Protein AF-A0A956WGH9-F1 (afdb_monomer)

Sequence (226 aa):
MAAYGDPFSFDQCIACSLAGQPRRCHAPTPLLVAMAEAQRDRKDAGVSATMILDCPRKIALQGQHDWYEHPASYWERFRGTLAHAMLEQYAPPSDAAIVEVRWRKTYTVDGVDIAITGKPDYIDTERGLLLDYKTTQNLGHAPVKHGKPKEMHEEQINIYADLCDGGARLDTGEIEAIQIKVERLRPLAEFYATSTLPPILVDDKGQRSWKCAHKWCALREVCDRA

Structure (mmCIF, N/CA/C/O backbone):
data_AF-A0A956WGH9-F1
#
_entry.id   AF-A0A956WGH9-F1
#
loop_
_atom_site.group_PDB
_atom_site.id
_atom_site.type_symbol
_atom_site.label_atom_id
_atom_site.label_alt_id
_atom_site.label_comp_id
_atom_site.label_asym_id
_atom_site.label_entity_id
_atom_site.label_seq_id
_atom_site.pdbx_PDB_ins_code
_atom_site.Cartn_x
_atom_site.Cartn_y
_atom_site.Cartn_z
_atom_site.occupancy
_atom_site.B_iso_or_equiv
_atom_site.auth_seq_id
_atom_site.auth_comp_id
_atom_site.auth_asym_id
_atom_site.auth_atom_id
_atom_site.pdbx_PDB_model_num
ATOM 1 N N . MET A 1 1 ? 10.596 13.433 -29.239 1.00 40.34 1 MET A N 1
ATOM 2 C CA . MET A 1 1 ? 11.266 12.456 -28.353 1.00 40.34 1 MET A CA 1
ATOM 3 C C . MET A 1 1 ? 10.533 12.483 -27.027 1.00 40.34 1 MET A C 1
ATOM 5 O O . MET A 1 1 ? 10.284 13.580 -26.553 1.00 40.34 1 MET A O 1
ATOM 9 N N . ALA A 1 2 ? 10.132 11.327 -26.497 1.00 40.03 2 ALA A N 1
ATOM 10 C CA . ALA A 1 2 ? 9.487 11.256 -25.188 1.00 40.03 2 ALA A CA 1
ATOM 11 C C . ALA A 1 2 ? 10.539 11.478 -24.091 1.00 40.03 2 ALA A C 1
ATOM 13 O O . ALA A 1 2 ? 11.608 10.866 -24.157 1.00 40.03 2 ALA A O 1
ATOM 14 N N . ALA A 1 3 ? 10.270 12.380 -23.155 1.00 43.75 3 ALA A N 1
ATOM 15 C CA . ALA A 1 3 ? 11.195 12.765 -22.097 1.00 43.75 3 ALA A CA 1
ATOM 16 C C . ALA A 1 3 ? 10.939 11.955 -20.816 1.00 43.75 3 ALA A C 1
ATOM 18 O O . ALA A 1 3 ? 9.866 11.384 -20.614 1.00 43.75 3 ALA A O 1
ATOM 19 N N . TYR A 1 4 ? 11.931 11.920 -19.925 1.00 45.44 4 TYR A N 1
ATOM 20 C CA . TYR A 1 4 ? 11.743 11.436 -18.558 1.00 45.44 4 TYR A CA 1
ATOM 21 C C . TYR A 1 4 ? 10.597 12.222 -17.895 1.00 45.44 4 TYR A C 1
ATOM 23 O O . TYR A 1 4 ? 10.700 13.440 -17.740 1.00 45.44 4 TYR A O 1
ATOM 31 N N . GLY A 1 5 ? 9.509 11.535 -17.527 1.00 52.12 5 GLY A N 1
ATOM 32 C CA . GLY A 1 5 ? 8.312 12.145 -16.933 1.00 52.12 5 GLY A CA 1
ATOM 33 C C . GLY A 1 5 ? 7.058 12.153 -17.814 1.00 52.12 5 GLY A C 1
ATOM 34 O O . GLY A 1 5 ? 6.019 12.617 -17.344 1.00 52.12 5 GLY A O 1
ATOM 35 N N . ASP A 1 6 ? 7.122 11.634 -19.044 1.00 63.41 6 ASP A N 1
ATOM 36 C CA . ASP A 1 6 ? 5.920 11.399 -19.854 1.00 63.41 6 ASP A CA 1
ATOM 37 C C . ASP A 1 6 ? 5.050 10.276 -19.248 1.00 63.41 6 ASP A C 1
ATOM 39 O O . ASP A 1 6 ? 5.587 9.299 -18.720 1.00 63.41 6 ASP A O 1
ATOM 43 N N . PRO A 1 7 ? 3.708 10.365 -19.317 1.00 68.19 7 PRO A N 1
ATOM 44 C CA . PRO A 1 7 ? 2.830 9.356 -18.736 1.00 68.19 7 PRO A CA 1
ATOM 45 C C . PRO A 1 7 ? 2.842 8.084 -19.594 1.00 68.19 7 PRO A C 1
ATOM 47 O O . PRO A 1 7 ? 2.210 8.024 -20.648 1.00 68.19 7 PRO A O 1
ATOM 50 N N . PHE A 1 8 ? 3.558 7.056 -19.141 1.00 74.62 8 PHE A N 1
ATOM 51 C CA . PHE A 1 8 ? 3.535 5.726 -19.745 1.00 74.62 8 PHE A CA 1
ATOM 52 C C . PHE A 1 8 ? 3.370 4.609 -18.703 1.00 74.62 8 PHE A C 1
ATOM 54 O O . PHE A 1 8 ? 3.821 4.733 -17.563 1.00 74.62 8 PHE A O 1
ATOM 61 N N . SER A 1 9 ? 2.722 3.511 -19.100 1.00 80.31 9 SER A N 1
ATOM 62 C CA . SER A 1 9 ? 2.536 2.313 -18.272 1.00 80.31 9 SER A CA 1
ATOM 63 C C . SER A 1 9 ? 3.751 1.379 -18.315 1.00 80.31 9 SER A C 1
ATOM 65 O O . SER A 1 9 ? 4.602 1.473 -19.206 1.00 80.31 9 SER A O 1
ATOM 67 N N . PHE A 1 10 ? 3.812 0.423 -17.379 1.00 84.88 10 PHE A N 1
ATOM 68 C CA . PHE A 1 10 ? 4.805 -0.656 -17.410 1.00 84.88 10 PHE A CA 1
ATOM 69 C C . PHE A 1 10 ? 4.797 -1.422 -18.739 1.00 84.88 10 PHE A C 1
ATOM 71 O O . PHE A 1 10 ? 5.863 -1.636 -19.314 1.00 84.88 10 PHE A O 1
ATOM 78 N N . ASP A 1 11 ? 3.619 -1.750 -19.275 1.00 86.44 11 ASP A N 1
ATOM 79 C CA . ASP A 1 11 ? 3.482 -2.473 -20.546 1.00 86.44 11 ASP A CA 1
ATOM 80 C C . ASP A 1 11 ? 4.081 -1.693 -21.720 1.00 86.44 11 ASP A C 1
ATOM 82 O O . ASP A 1 11 ? 4.824 -2.246 -22.534 1.00 86.44 11 ASP A O 1
ATOM 86 N N . GLN A 1 12 ? 3.835 -0.380 -21.775 1.00 86.00 12 GLN A N 1
ATOM 87 C CA . GLN A 1 12 ? 4.424 0.493 -22.791 1.00 86.00 12 GLN A CA 1
ATOM 88 C C . GLN A 1 12 ? 5.954 0.538 -22.677 1.00 86.00 12 GLN A C 1
ATOM 90 O O . GLN A 1 12 ? 6.651 0.531 -23.696 1.00 86.00 12 GLN A O 1
ATOM 95 N N . CYS A 1 13 ? 6.501 0.549 -21.457 1.00 86.88 13 CYS A N 1
ATOM 96 C CA . CYS A 1 13 ? 7.946 0.483 -21.237 1.00 86.88 13 CYS A CA 1
ATOM 97 C C . CYS A 1 13 ? 8.553 -0.846 -21.661 1.00 86.88 13 CYS A C 1
ATOM 99 O O . CYS A 1 13 ? 9.593 -0.851 -22.319 1.00 86.88 13 CYS A O 1
ATOM 101 N N . ILE A 1 14 ? 7.926 -1.956 -21.277 1.00 89.44 14 ILE A N 1
ATOM 102 C CA . ILE A 1 14 ? 8.397 -3.304 -21.595 1.00 89.44 14 ILE A CA 1
ATOM 103 C C . ILE A 1 14 ? 8.388 -3.494 -23.113 1.00 89.44 14 ILE A C 1
ATOM 105 O O . ILE A 1 14 ? 9.416 -3.868 -23.677 1.00 89.44 14 ILE A O 1
ATOM 109 N N . ALA A 1 15 ? 7.290 -3.135 -23.787 1.00 89.69 15 ALA A N 1
ATOM 110 C CA . ALA A 1 15 ? 7.178 -3.202 -25.243 1.00 89.69 15 ALA A CA 1
ATOM 111 C C . ALA A 1 15 ? 8.244 -2.346 -25.947 1.00 89.69 15 ALA A C 1
ATOM 113 O O . ALA A 1 15 ? 8.921 -2.818 -26.859 1.00 89.69 15 ALA A O 1
ATOM 114 N N . CYS A 1 16 ? 8.452 -1.107 -25.488 1.00 88.31 16 CYS A N 1
ATOM 115 C CA . CYS A 1 16 ? 9.488 -0.214 -26.014 1.00 88.31 16 CYS A CA 1
ATOM 116 C C . CYS A 1 16 ? 10.903 -0.795 -25.834 1.00 88.31 16 CYS A C 1
ATOM 118 O O . CYS A 1 16 ? 11.711 -0.761 -26.762 1.00 88.31 16 CYS A O 1
ATOM 120 N N . SER A 1 17 ? 11.186 -1.366 -24.657 1.00 88.50 17 SER A N 1
ATOM 121 C CA . SER A 1 17 ? 12.485 -1.959 -24.323 1.00 88.50 17 SER A CA 1
ATOM 122 C C . SER A 1 17 ? 12.773 -3.224 -25.141 1.00 88.50 17 SER A C 1
ATOM 124 O O . SER A 1 17 ? 13.895 -3.408 -25.609 1.00 88.50 17 SER A O 1
ATOM 126 N N . LEU A 1 18 ? 11.765 -4.074 -25.367 1.00 89.56 18 LEU A N 1
ATOM 127 C CA . LEU A 1 18 ? 11.876 -5.275 -26.206 1.00 89.56 18 LEU A CA 1
ATOM 128 C C . LEU A 1 18 ? 12.032 -4.946 -27.697 1.00 89.56 18 LEU A C 1
ATOM 130 O O . LEU A 1 18 ? 12.732 -5.658 -28.408 1.00 89.56 18 LEU A O 1
ATOM 134 N N . ALA A 1 19 ? 11.435 -3.847 -28.165 1.00 89.00 19 ALA A N 1
ATOM 135 C CA . ALA A 1 19 ?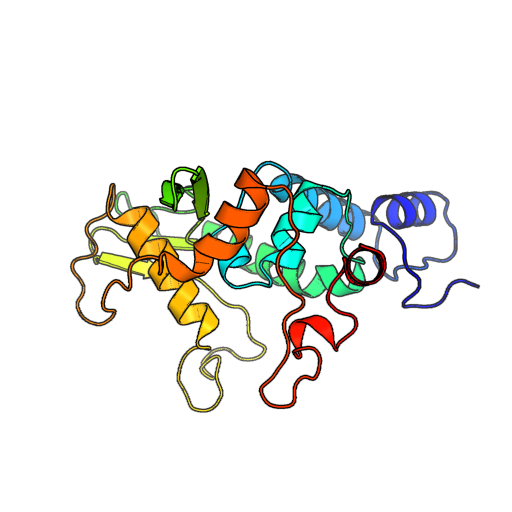 11.528 -3.398 -29.554 1.00 89.00 19 ALA A CA 1
ATOM 136 C C . ALA A 1 19 ? 12.895 -2.786 -29.933 1.00 89.00 19 ALA A C 1
ATOM 138 O O . ALA A 1 19 ? 13.060 -2.319 -31.060 1.00 89.00 19 ALA A O 1
ATOM 139 N N . GLY A 1 20 ? 13.861 -2.728 -29.005 1.00 81.12 20 GLY A N 1
ATOM 140 C CA . GLY A 1 20 ? 15.197 -2.169 -29.254 1.00 81.12 20 GLY A CA 1
ATOM 141 C C . GLY A 1 20 ? 15.217 -0.650 -29.470 1.00 81.12 20 GLY A C 1
ATOM 142 O O . GLY A 1 20 ? 16.208 -0.106 -29.954 1.00 81.12 20 GLY A O 1
ATOM 143 N N . GLN A 1 21 ? 14.131 0.045 -29.126 1.00 76.06 21 GLN A N 1
ATOM 144 C CA . GLN A 1 21 ? 14.030 1.499 -29.243 1.00 76.06 21 GLN A CA 1
ATOM 145 C C . GLN A 1 21 ? 14.846 2.195 -28.136 1.00 76.06 21 GLN A C 1
ATOM 147 O O . GLN A 1 21 ? 15.091 1.603 -27.078 1.00 76.06 21 GLN A O 1
ATOM 152 N N . PRO A 1 22 ? 15.241 3.472 -28.313 1.00 72.12 22 PRO A N 1
ATOM 153 C CA . PRO A 1 22 ? 15.809 4.266 -27.228 1.00 72.12 22 PRO A CA 1
ATOM 154 C C . PRO A 1 22 ? 14.901 4.226 -25.987 1.00 72.12 22 PRO A C 1
ATOM 156 O O . PRO A 1 22 ? 13.728 4.609 -26.039 1.00 72.12 22 PRO A O 1
ATOM 159 N N . ARG A 1 23 ? 15.440 3.721 -24.870 1.00 68.25 23 ARG A N 1
ATOM 160 C CA . ARG A 1 23 ? 14.677 3.444 -23.644 1.00 68.25 23 ARG A CA 1
ATOM 161 C C . ARG A 1 23 ? 14.152 4.737 -23.017 1.00 68.25 23 ARG A C 1
ATOM 163 O O . ARG A 1 23 ? 14.921 5.498 -22.443 1.00 68.25 23 ARG A O 1
ATOM 170 N N . ARG A 1 24 ? 12.831 4.932 -23.061 1.00 74.31 24 ARG A N 1
ATOM 171 C CA . ARG A 1 24 ? 12.127 6.092 -22.467 1.00 74.31 24 ARG A CA 1
ATOM 172 C C . ARG A 1 24 ? 12.091 6.070 -20.934 1.00 74.31 24 ARG A C 1
ATOM 174 O O . ARG A 1 24 ? 12.039 7.106 -20.290 1.00 74.31 24 ARG A O 1
ATOM 181 N N . CYS A 1 25 ? 12.117 4.877 -20.352 1.00 74.31 25 CYS A N 1
ATOM 182 C CA . CYS A 1 25 ? 11.939 4.638 -18.919 1.00 74.31 25 CYS A CA 1
ATOM 183 C C . CYS A 1 25 ? 13.245 4.446 -18.139 1.00 74.31 25 CYS A C 1
ATOM 185 O O . CYS A 1 25 ? 13.194 4.223 -16.935 1.00 74.31 25 CYS A O 1
ATOM 187 N N . HIS A 1 26 ? 14.400 4.493 -18.815 1.00 78.38 26 HIS A N 1
ATOM 188 C CA . HIS A 1 26 ? 15.741 4.386 -18.218 1.00 78.38 26 HIS A CA 1
ATOM 189 C C . HIS A 1 26 ? 15.986 3.173 -17.291 1.00 78.38 26 HIS A C 1
ATOM 191 O O . HIS A 1 26 ? 16.944 3.168 -16.523 1.00 78.38 26 HIS A O 1
ATOM 197 N N . ALA A 1 27 ? 15.182 2.112 -17.400 1.00 83.19 27 ALA A N 1
ATOM 198 C CA . ALA A 1 27 ? 15.348 0.858 -16.665 1.00 83.19 27 ALA A CA 1
ATOM 199 C C . ALA A 1 27 ? 15.620 -0.316 -17.629 1.00 83.19 27 ALA A C 1
ATOM 201 O O . ALA A 1 27 ? 15.150 -0.300 -18.772 1.00 83.19 27 ALA A O 1
ATOM 202 N N . PRO A 1 28 ? 16.398 -1.336 -17.223 1.00 87.19 28 PRO A N 1
ATOM 203 C CA . PRO A 1 28 ? 16.557 -2.561 -18.005 1.00 87.19 28 PRO A CA 1
ATOM 204 C C . PRO A 1 28 ? 15.265 -3.398 -18.018 1.00 87.19 28 PRO A C 1
ATOM 206 O O . PRO A 1 28 ? 14.513 -3.391 -17.045 1.00 87.19 28 PRO A O 1
ATOM 209 N N . THR A 1 29 ? 15.019 -4.146 -19.104 1.00 90.06 29 THR A N 1
ATOM 210 C CA . THR A 1 29 ? 13.791 -4.950 -19.285 1.00 90.06 29 THR A CA 1
ATOM 211 C C . THR A 1 29 ? 13.473 -5.866 -18.098 1.00 90.06 29 THR A C 1
ATOM 213 O O . THR A 1 29 ? 12.334 -5.817 -17.641 1.00 90.06 29 THR A O 1
ATOM 216 N N . PRO A 1 30 ? 14.426 -6.640 -17.533 1.00 90.56 30 PRO A N 1
ATOM 217 C CA . PRO A 1 30 ? 14.121 -7.515 -16.399 1.00 90.56 30 PRO A CA 1
ATOM 218 C C . PRO A 1 30 ? 13.598 -6.753 -15.178 1.00 90.56 30 PRO A C 1
ATOM 220 O O . PRO A 1 30 ? 12.700 -7.227 -14.492 1.00 90.56 30 PRO A O 1
ATOM 223 N N . LEU A 1 31 ? 14.108 -5.539 -14.943 1.00 88.25 31 LEU A N 1
ATOM 224 C CA . LEU A 1 31 ? 13.649 -4.696 -13.843 1.00 88.25 31 LEU A CA 1
ATOM 225 C C . LEU A 1 31 ? 12.224 -4.178 -14.084 1.00 88.25 31 LEU A C 1
ATOM 227 O O . LEU A 1 31 ? 11.420 -4.149 -13.159 1.00 88.25 31 LEU A O 1
ATOM 231 N N . LEU A 1 32 ? 11.894 -3.793 -15.321 1.00 88.44 32 LEU A N 1
ATOM 232 C CA . LEU A 1 32 ? 10.535 -3.375 -15.685 1.00 88.44 32 LEU A CA 1
ATOM 233 C C . LEU A 1 32 ? 9.522 -4.503 -15.491 1.00 88.44 32 LEU A C 1
ATOM 235 O O . LEU A 1 32 ? 8.455 -4.261 -14.937 1.00 88.44 32 LEU A O 1
ATOM 239 N N . VAL A 1 33 ? 9.876 -5.720 -15.910 1.00 90.06 33 VAL A N 1
ATOM 240 C CA . VAL A 1 33 ? 9.035 -6.909 -15.724 1.00 90.06 33 VAL A CA 1
ATOM 241 C C . VAL A 1 33 ? 8.840 -7.192 -14.235 1.00 90.06 33 VAL A C 1
ATOM 243 O O . VAL A 1 33 ? 7.703 -7.292 -13.791 1.00 90.06 33 VAL A O 1
ATOM 246 N N . ALA A 1 34 ? 9.916 -7.222 -13.442 1.00 89.44 34 ALA A N 1
ATOM 247 C CA . ALA A 1 34 ? 9.824 -7.471 -12.001 1.00 89.44 34 ALA A CA 1
ATOM 248 C C . ALA A 1 34 ? 8.945 -6.437 -11.273 1.00 89.44 34 ALA A C 1
ATOM 250 O O . ALA A 1 34 ? 8.138 -6.794 -10.417 1.00 89.44 34 ALA A O 1
ATOM 251 N N . MET A 1 35 ? 9.063 -5.156 -11.634 1.00 88.75 35 MET A N 1
ATOM 252 C CA . MET A 1 35 ? 8.208 -4.106 -11.080 1.00 88.75 35 MET A CA 1
ATOM 253 C C . MET A 1 35 ? 6.735 -4.272 -11.485 1.00 88.75 35 MET A C 1
ATOM 255 O O . MET A 1 35 ? 5.856 -4.080 -10.646 1.00 88.75 35 MET A O 1
ATOM 259 N N . ALA A 1 36 ? 6.468 -4.646 -12.741 1.00 86.69 36 ALA A N 1
ATOM 260 C CA . ALA A 1 36 ? 5.115 -4.858 -13.250 1.00 86.69 36 ALA A CA 1
ATOM 261 C C . ALA A 1 36 ? 4.411 -6.040 -12.565 1.00 86.69 36 ALA A C 1
ATOM 263 O O . ALA A 1 36 ? 3.245 -5.917 -12.192 1.00 86.69 36 ALA A O 1
ATOM 264 N N . GLU A 1 37 ? 5.112 -7.160 -12.361 1.00 85.88 37 GLU A N 1
ATOM 265 C CA . GLU A 1 37 ? 4.584 -8.307 -11.605 1.00 85.88 37 GLU A CA 1
ATOM 266 C C . GLU A 1 37 ? 4.290 -7.919 -10.150 1.00 85.88 37 GLU A C 1
ATOM 268 O O . GLU A 1 37 ? 3.165 -8.079 -9.682 1.00 85.88 37 GLU A O 1
ATOM 273 N N . ALA A 1 38 ? 5.242 -7.267 -9.469 1.00 82.44 38 ALA A N 1
ATOM 274 C CA . ALA A 1 38 ? 5.061 -6.829 -8.083 1.00 82.44 38 ALA A CA 1
ATOM 275 C C . ALA A 1 38 ? 3.876 -5.859 -7.894 1.00 82.44 38 ALA A C 1
ATOM 277 O O . ALA A 1 38 ? 3.301 -5.780 -6.805 1.00 82.44 38 ALA A O 1
ATOM 278 N N . GLN A 1 39 ? 3.522 -5.076 -8.922 1.00 79.44 39 GLN A N 1
ATOM 279 C CA . GLN A 1 39 ? 2.345 -4.209 -8.877 1.00 79.44 39 GLN A CA 1
ATOM 280 C C . GLN A 1 39 ? 1.044 -5.003 -9.086 1.00 79.44 39 GLN A C 1
ATOM 282 O O . GLN A 1 39 ? 0.046 -4.700 -8.427 1.00 79.44 39 GLN A O 1
ATOM 287 N N . ARG A 1 40 ? 1.039 -6.005 -9.978 1.00 76.06 40 ARG A N 1
ATOM 288 C CA . ARG A 1 40 ? -0.147 -6.822 -10.292 1.00 76.06 40 ARG A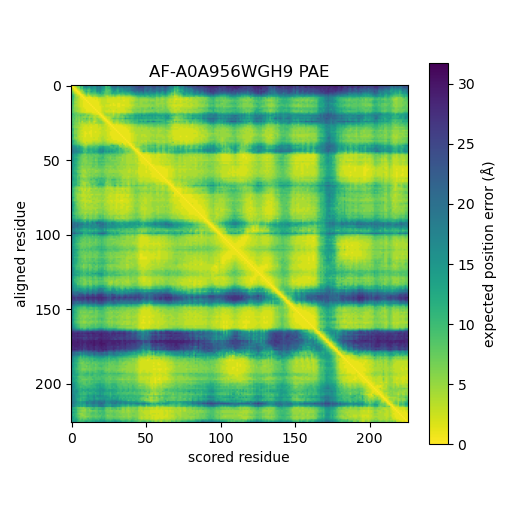 CA 1
ATOM 289 C C . ARG A 1 40 ? -0.655 -7.611 -9.092 1.00 76.06 40 ARG A C 1
ATOM 291 O O . ARG A 1 40 ? -1.863 -7.602 -8.862 1.00 76.06 40 ARG A O 1
ATOM 298 N N . ASP A 1 41 ? 0.242 -8.144 -8.266 1.00 67.81 41 ASP A N 1
ATOM 299 C CA . ASP A 1 41 ? -0.100 -8.869 -7.029 1.00 67.81 41 ASP A CA 1
ATOM 300 C C . ASP A 1 41 ? -0.952 -8.050 -6.037 1.00 67.81 41 ASP A C 1
ATOM 302 O O . ASP A 1 41 ? -1.537 -8.589 -5.097 1.00 67.81 41 ASP A O 1
ATOM 306 N N . ARG A 1 42 ? -1.047 -6.727 -6.223 1.00 65.38 42 ARG A N 1
ATOM 307 C CA . ARG A 1 42 ? -1.830 -5.832 -5.361 1.00 65.38 42 ARG A CA 1
ATOM 308 C C . ARG A 1 42 ? -3.261 -5.591 -5.841 1.00 65.38 42 ARG A C 1
ATOM 310 O O . ARG A 1 42 ? -4.043 -5.063 -5.053 1.00 65.38 42 ARG A O 1
ATOM 317 N N . LYS A 1 43 ? -3.618 -5.938 -7.086 1.00 60.12 43 LYS A N 1
ATOM 318 C CA . LYS A 1 43 ? -4.918 -5.574 -7.688 1.00 60.12 43 LYS A CA 1
ATOM 319 C C . LYS A 1 43 ? -6.109 -6.256 -6.995 1.00 60.12 43 LYS A C 1
ATOM 321 O O . LYS A 1 43 ? -7.144 -5.619 -6.831 1.00 60.12 43 LYS A O 1
ATOM 326 N N . ASP A 1 44 ? -5.922 -7.471 -6.481 1.00 60.88 44 ASP A N 1
ATOM 327 C CA . ASP A 1 44 ? -6.999 -8.272 -5.872 1.00 60.88 44 ASP A CA 1
ATOM 328 C C . ASP A 1 44 ? -6.957 -8.306 -4.331 1.00 60.88 44 ASP A C 1
ATOM 330 O O . ASP A 1 44 ? -7.746 -8.990 -3.679 1.00 60.88 44 ASP A O 1
ATOM 334 N N . ALA A 1 45 ? -6.046 -7.551 -3.713 1.00 62.22 45 ALA A N 1
ATOM 335 C CA . ALA A 1 45 ? -5.803 -7.601 -2.270 1.00 62.22 45 ALA A CA 1
ATOM 336 C C . ALA A 1 45 ? -6.852 -6.854 -1.413 1.00 62.22 45 ALA A C 1
ATOM 338 O O . ALA A 1 45 ? -6.775 -6.895 -0.180 1.00 62.22 45 ALA A O 1
ATOM 339 N N . GLY A 1 46 ? -7.821 -6.176 -2.035 1.00 74.12 46 GLY A N 1
ATOM 340 C CA . GLY A 1 46 ? -8.791 -5.315 -1.351 1.00 74.12 46 GLY A CA 1
ATOM 341 C C . GLY A 1 46 ? -8.160 -4.042 -0.773 1.00 74.12 46 GLY A C 1
ATOM 342 O O . GLY A 1 46 ? -7.084 -3.617 -1.193 1.00 74.12 46 GLY A O 1
ATOM 343 N N . VAL A 1 47 ? -8.832 -3.413 0.197 1.00 87.12 47 VAL A N 1
ATOM 344 C CA . VAL A 1 47 ? -8.311 -2.217 0.876 1.00 87.12 47 VAL A CA 1
ATOM 345 C C . VAL A 1 47 ? -7.241 -2.650 1.880 1.00 87.12 47 VAL A C 1
ATOM 347 O O . VAL A 1 47 ? -7.548 -3.269 2.896 1.00 87.12 47 VAL A O 1
ATOM 350 N N . SER A 1 48 ? -5.969 -2.353 1.611 1.00 89.19 48 SER A N 1
ATOM 351 C CA . SER A 1 48 ? -4.891 -2.698 2.544 1.00 89.19 48 SER A CA 1
ATOM 352 C C . SER A 1 48 ? -4.805 -1.727 3.731 1.00 89.19 48 SER A C 1
ATOM 354 O O . SER A 1 48 ? -5.206 -0.567 3.635 1.00 89.19 48 SER A O 1
ATOM 356 N N . ALA A 1 49 ? -4.172 -2.156 4.824 1.00 87.62 49 ALA A N 1
ATOM 357 C CA . ALA A 1 49 ? -3.841 -1.319 5.979 1.00 87.62 49 ALA A CA 1
ATOM 358 C C . ALA A 1 49 ? -3.123 -0.023 5.569 1.00 87.62 49 ALA A C 1
ATOM 360 O O . ALA A 1 49 ? -3.439 1.062 6.046 1.00 87.62 49 ALA A O 1
ATOM 361 N N . THR A 1 50 ? -2.198 -0.118 4.611 1.00 86.31 50 THR A N 1
ATOM 362 C CA . THR A 1 50 ? -1.477 1.036 4.061 1.00 86.31 50 THR A CA 1
ATOM 363 C C . THR A 1 50 ? -2.348 1.930 3.180 1.00 86.31 50 THR A C 1
ATOM 365 O O . THR A 1 50 ? -2.110 3.136 3.132 1.00 86.31 50 THR A O 1
ATOM 368 N N . MET A 1 51 ? -3.359 1.379 2.500 1.00 88.19 51 MET A N 1
ATOM 369 C CA . MET A 1 51 ? -4.294 2.157 1.686 1.00 88.19 51 MET A CA 1
ATOM 370 C C . MET A 1 51 ? -5.194 3.034 2.550 1.00 88.19 51 MET A C 1
ATOM 372 O O . MET A 1 51 ? -5.372 4.192 2.199 1.00 88.19 51 MET A O 1
ATOM 376 N N . ILE A 1 52 ? -5.687 2.548 3.697 1.00 87.38 52 ILE A N 1
ATOM 377 C CA . ILE A 1 52 ? -6.543 3.331 4.621 1.00 87.38 52 ILE A CA 1
ATOM 378 C C . ILE A 1 52 ? -5.857 4.624 5.094 1.00 87.38 52 ILE A C 1
ATOM 380 O O . ILE A 1 52 ? -6.512 5.616 5.412 1.00 87.38 52 ILE A O 1
ATOM 384 N N . LEU A 1 53 ? -4.525 4.629 5.139 1.00 86.56 53 LEU A N 1
ATOM 385 C CA . LEU A 1 53 ? -3.724 5.789 5.532 1.00 86.56 53 LEU A CA 1
ATOM 386 C C . LEU A 1 53 ? -3.526 6.801 4.389 1.00 86.56 53 LEU A C 1
ATOM 388 O O . LEU A 1 53 ? -2.947 7.875 4.587 1.00 86.56 53 LEU A O 1
ATOM 392 N N . ASP A 1 54 ? -3.978 6.475 3.180 1.00 86.81 54 ASP A N 1
ATOM 393 C CA . ASP A 1 54 ? -3.943 7.332 1.999 1.00 86.81 54 ASP A CA 1
ATOM 394 C C . ASP A 1 54 ? -5.266 8.109 1.824 1.00 86.81 54 ASP A C 1
ATOM 396 O O . ASP A 1 54 ? -6.123 8.151 2.701 1.00 86.81 54 ASP A O 1
ATOM 400 N N . CYS A 1 55 ? -5.416 8.812 0.704 1.00 88.56 55 CYS A N 1
ATOM 401 C CA . CYS A 1 55 ? -6.631 9.537 0.359 1.00 88.56 55 CYS A CA 1
ATOM 402 C C . CYS A 1 55 ? -7.800 8.570 0.064 1.00 88.56 55 CYS A C 1
ATOM 404 O O . CYS A 1 55 ? -7.700 7.801 -0.894 1.00 88.56 55 CYS A O 1
ATOM 406 N N . PRO A 1 56 ? -8.948 8.659 0.768 1.00 90.75 56 PRO A N 1
ATOM 407 C CA . PRO A 1 56 ? -10.104 7.797 0.498 1.00 90.75 56 PRO A CA 1
ATOM 408 C C . PRO A 1 56 ? -10.622 7.912 -0.940 1.00 90.75 56 PRO A C 1
ATOM 410 O O . PRO A 1 56 ? -10.961 6.912 -1.564 1.00 90.75 56 PRO A O 1
ATOM 413 N N . ARG A 1 57 ? -10.595 9.124 -1.517 1.00 92.00 57 ARG A N 1
ATOM 414 C CA . ARG A 1 57 ? -10.965 9.349 -2.923 1.00 92.00 57 ARG A CA 1
ATOM 415 C C . ARG A 1 57 ? -10.050 8.593 -3.884 1.00 92.00 57 ARG A C 1
ATOM 417 O O . ARG A 1 57 ? -10.517 8.055 -4.880 1.00 92.00 57 ARG A O 1
ATOM 424 N N . LYS A 1 58 ? -8.748 8.529 -3.585 1.00 89.25 58 LYS A N 1
ATOM 425 C CA . LYS A 1 58 ? -7.791 7.749 -4.377 1.00 89.25 58 LYS A CA 1
ATOM 426 C C . LYS A 1 58 ? -8.144 6.265 -4.322 1.00 89.25 58 LYS A C 1
ATOM 428 O O . LYS A 1 58 ? -8.203 5.648 -5.373 1.00 89.25 58 LYS A O 1
ATOM 433 N N . ILE A 1 59 ? -8.408 5.719 -3.137 1.00 89.56 59 ILE A N 1
ATOM 434 C CA . ILE A 1 59 ? -8.780 4.306 -2.954 1.00 89.56 59 ILE A CA 1
ATOM 435 C C . ILE A 1 59 ? -10.043 3.966 -3.757 1.00 89.56 59 ILE A C 1
ATOM 437 O O . ILE A 1 59 ? -10.046 2.993 -4.506 1.00 89.56 59 ILE A O 1
ATOM 441 N N . ALA A 1 60 ? -11.081 4.802 -3.655 1.00 90.81 60 ALA A N 1
ATOM 442 C CA . ALA A 1 60 ? -12.320 4.655 -4.417 1.00 90.81 60 ALA A CA 1
ATOM 443 C C . ALA A 1 60 ? -12.057 4.606 -5.934 1.00 90.81 60 ALA A C 1
ATOM 445 O O . ALA A 1 60 ? -12.484 3.678 -6.618 1.00 90.81 60 ALA A O 1
ATOM 446 N N . LEU A 1 61 ? -11.265 5.554 -6.445 1.00 89.50 61 LEU A N 1
ATOM 447 C CA . LEU A 1 61 ? -10.898 5.622 -7.860 1.00 89.50 61 LEU A CA 1
ATOM 448 C C . LEU A 1 61 ? -10.002 4.454 -8.310 1.00 89.50 61 LEU A C 1
ATOM 450 O O . LEU A 1 61 ? -10.141 4.001 -9.441 1.00 89.50 61 LEU A O 1
ATOM 454 N N . GLN A 1 62 ? -9.120 3.928 -7.448 1.00 86.75 62 GLN A N 1
ATOM 455 C CA . GLN A 1 62 ? -8.312 2.734 -7.752 1.00 86.75 62 GLN A CA 1
ATOM 456 C C . GLN A 1 62 ? -9.178 1.486 -7.954 1.00 86.75 62 GLN A C 1
ATOM 458 O O . GLN A 1 62 ? -8.780 0.601 -8.704 1.00 86.75 62 GLN A O 1
ATOM 463 N N . GLY A 1 63 ? -10.340 1.415 -7.296 1.00 82.75 63 GLY A N 1
ATOM 464 C CA . GLY A 1 63 ? -11.308 0.335 -7.491 1.00 82.75 63 GLY A CA 1
ATOM 465 C C . GLY A 1 63 ? -12.157 0.480 -8.759 1.00 82.75 63 GLY A C 1
ATOM 466 O O . GLY A 1 63 ? -12.710 -0.508 -9.229 1.00 82.75 63 GLY A O 1
ATOM 467 N N . GLN A 1 64 ? -12.264 1.690 -9.317 1.00 84.25 64 GLN A N 1
ATOM 468 C CA . GLN A 1 64 ? -13.099 1.983 -10.491 1.00 84.25 64 GLN A CA 1
ATOM 469 C C . GLN A 1 64 ? -12.314 2.080 -11.801 1.00 84.25 64 GLN A C 1
ATOM 471 O O . GLN A 1 64 ? -12.887 1.914 -12.877 1.00 84.25 64 GLN A O 1
ATOM 476 N N . HIS A 1 65 ? -11.018 2.379 -11.727 1.00 81.50 65 HIS A N 1
ATOM 477 C CA . HIS A 1 65 ? -10.198 2.665 -12.894 1.00 81.50 65 HIS A CA 1
ATOM 478 C C . HIS A 1 65 ? -8.903 1.868 -12.864 1.00 81.50 65 HIS A C 1
ATOM 480 O O . HIS A 1 65 ? -8.210 1.818 -11.845 1.00 81.50 65 HIS A O 1
ATOM 486 N N . ASP A 1 66 ? -8.527 1.326 -14.022 1.00 73.31 66 ASP A N 1
ATOM 487 C CA . ASP A 1 66 ? -7.162 0.867 -14.218 1.00 73.31 66 ASP A CA 1
ATOM 488 C C . ASP A 1 66 ? -6.211 2.052 -14.053 1.00 73.31 66 ASP A C 1
ATOM 490 O O . ASP A 1 66 ? -6.379 3.125 -14.640 1.00 73.31 66 ASP A O 1
ATOM 494 N N . TRP A 1 67 ? -5.204 1.851 -13.218 1.00 75.06 67 TRP A N 1
ATOM 495 C CA . TRP A 1 67 ? -4.196 2.848 -12.928 1.00 75.06 67 TRP A CA 1
ATOM 496 C C . TRP A 1 67 ? -2.833 2.176 -12.921 1.00 75.06 67 TRP A C 1
ATOM 498 O O . TRP A 1 67 ? -2.675 1.022 -12.518 1.00 75.06 67 TRP A O 1
ATOM 508 N N . TYR A 1 68 ? -1.831 2.925 -13.354 1.00 70.94 68 TYR A N 1
ATOM 509 C CA . TYR A 1 68 ? -0.460 2.452 -13.400 1.00 70.94 68 TYR A CA 1
ATOM 510 C C . TYR A 1 68 ? 0.414 3.461 -12.677 1.00 70.94 68 TYR A C 1
ATOM 512 O O . TYR A 1 68 ? 0.305 4.667 -12.909 1.00 70.94 68 TYR A O 1
ATOM 520 N N . GLU A 1 69 ? 1.266 2.981 -11.774 1.00 75.81 69 GLU A N 1
ATOM 521 C CA . GLU A 1 69 ? 2.315 3.832 -11.236 1.00 75.81 69 GLU A CA 1
ATOM 522 C C . GLU A 1 69 ? 3.398 3.954 -12.303 1.00 75.81 69 GLU A C 1
ATOM 524 O O . GLU A 1 69 ? 3.821 2.964 -12.899 1.00 75.81 69 GLU A O 1
ATOM 529 N N . HIS A 1 70 ? 3.839 5.179 -12.572 1.00 77.62 70 HIS A N 1
ATOM 530 C CA . HIS A 1 70 ? 4.942 5.385 -13.497 1.00 77.62 70 HIS A CA 1
ATOM 531 C C . HIS A 1 70 ? 6.194 4.653 -12.962 1.00 77.62 70 HIS A C 1
ATOM 533 O O . HIS A 1 70 ? 6.498 4.795 -11.772 1.00 77.62 70 HIS A O 1
ATOM 539 N N . PRO A 1 71 ? 6.968 3.924 -13.793 1.00 77.44 71 PRO A N 1
ATOM 540 C CA . PRO A 1 71 ? 8.081 3.092 -13.319 1.00 77.44 71 PRO A CA 1
ATOM 541 C C . PRO A 1 71 ? 9.096 3.824 -12.433 1.00 77.44 71 PRO A C 1
ATOM 543 O O . PRO A 1 71 ? 9.560 3.281 -11.434 1.00 77.44 71 PRO A O 1
ATOM 546 N N . ALA A 1 72 ? 9.403 5.086 -12.751 1.00 76.38 72 ALA A N 1
ATOM 547 C CA . ALA A 1 72 ? 10.313 5.892 -11.934 1.00 76.38 72 ALA A CA 1
ATOM 548 C C . ALA A 1 72 ? 9.756 6.195 -10.530 1.00 76.38 72 ALA A C 1
ATOM 550 O O . ALA A 1 72 ? 10.515 6.229 -9.567 1.00 76.38 72 ALA A O 1
ATOM 551 N N . SER A 1 73 ? 8.439 6.378 -10.401 1.00 76.62 73 SER A N 1
ATOM 552 C CA . SER A 1 73 ? 7.769 6.571 -9.109 1.00 76.62 73 SER A CA 1
ATOM 553 C C . SER A 1 73 ? 7.653 5.251 -8.345 1.00 76.62 73 SER A C 1
ATOM 555 O O . SER A 1 73 ? 7.802 5.222 -7.126 1.00 76.62 73 SER A O 1
ATOM 557 N N . TYR A 1 74 ? 7.458 4.142 -9.063 1.00 82.31 74 TYR A N 1
ATOM 558 C CA . TYR A 1 74 ? 7.367 2.812 -8.466 1.00 82.31 74 TYR A CA 1
ATOM 559 C C . TYR A 1 74 ? 8.710 2.298 -7.926 1.00 82.31 74 TYR A C 1
ATOM 561 O O . TYR A 1 74 ? 8.725 1.515 -6.977 1.00 82.31 74 TYR A O 1
ATOM 569 N N . TRP A 1 75 ? 9.843 2.750 -8.477 1.00 84.38 75 TRP A N 1
ATOM 570 C CA . TRP A 1 75 ? 11.181 2.299 -8.073 1.00 84.38 75 TRP A CA 1
ATOM 571 C C . TRP A 1 75 ? 11.436 2.408 -6.564 1.00 84.38 75 TRP A C 1
ATOM 573 O O . TRP A 1 75 ? 12.025 1.507 -5.970 1.00 84.38 75 TRP A O 1
ATOM 583 N N . GLU A 1 76 ? 10.975 3.477 -5.912 1.00 79.31 76 GLU A N 1
ATOM 584 C CA . GLU A 1 76 ? 11.129 3.627 -4.460 1.00 79.31 76 GLU A CA 1
ATOM 585 C C . GLU A 1 76 ? 10.376 2.540 -3.686 1.00 79.31 76 GLU A C 1
ATOM 587 O O . GLU A 1 76 ? 10.938 1.939 -2.769 1.00 79.31 76 GLU A O 1
ATOM 592 N N . ARG A 1 77 ? 9.140 2.227 -4.098 1.00 81.25 77 ARG A N 1
ATOM 593 C CA . ARG A 1 77 ? 8.342 1.143 -3.504 1.00 81.25 77 ARG A CA 1
ATOM 594 C C . ARG A 1 77 ? 8.953 -0.224 -3.786 1.00 81.25 77 ARG A C 1
ATOM 596 O O . ARG A 1 77 ? 8.983 -1.076 -2.899 1.00 81.25 77 ARG A O 1
ATOM 603 N N . PHE A 1 78 ? 9.442 -0.427 -5.008 1.00 86.44 78 PHE A N 1
ATOM 604 C CA . PHE A 1 78 ? 10.065 -1.678 -5.417 1.00 86.44 78 PHE A CA 1
ATOM 605 C C . PHE A 1 78 ? 11.345 -1.954 -4.624 1.00 86.44 78 PHE A C 1
ATOM 607 O O . PHE A 1 78 ? 11.517 -3.062 -4.132 1.00 86.44 78 PHE A O 1
ATOM 614 N N . ARG A 1 79 ? 12.198 -0.945 -4.392 1.00 87.31 79 ARG A N 1
ATOM 615 C CA . ARG A 1 79 ? 13.372 -1.088 -3.511 1.00 87.31 79 ARG A CA 1
ATOM 616 C C . ARG A 1 79 ? 12.999 -1.509 -2.091 1.00 87.31 79 ARG A C 1
ATOM 618 O O . ARG A 1 79 ? 13.677 -2.359 -1.528 1.00 87.31 79 ARG A O 1
ATOM 625 N N . GLY A 1 80 ? 11.932 -0.936 -1.532 1.00 82.06 80 GLY A N 1
ATOM 626 C CA . GLY A 1 80 ? 11.404 -1.370 -0.236 1.00 82.06 80 GLY A CA 1
ATOM 627 C C . GLY A 1 80 ? 10.971 -2.838 -0.259 1.00 82.06 80 GLY A C 1
ATOM 628 O O . GLY A 1 80 ? 11.355 -3.599 0.618 1.00 82.06 80 GLY A O 1
ATOM 629 N N . THR A 1 81 ? 10.273 -3.251 -1.323 1.00 84.81 81 THR A N 1
ATOM 630 C CA . THR A 1 81 ? 9.837 -4.648 -1.519 1.00 84.81 81 THR A CA 1
ATOM 631 C C . THR A 1 81 ? 11.027 -5.610 -1.616 1.00 84.81 81 THR A C 1
ATOM 633 O O . THR A 1 81 ? 10.998 -6.675 -1.015 1.00 84.81 81 THR A O 1
ATOM 636 N N . LEU A 1 82 ? 12.105 -5.228 -2.313 1.00 86.75 82 LEU A N 1
ATOM 637 C CA . LEU A 1 82 ? 13.338 -6.024 -2.365 1.00 86.75 82 LEU A CA 1
ATOM 638 C C . LEU A 1 82 ? 13.999 -6.165 -0.989 1.00 86.75 82 LEU A C 1
ATOM 640 O O . LEU A 1 82 ? 14.483 -7.241 -0.650 1.00 86.75 82 LEU A O 1
ATOM 644 N N . ALA A 1 83 ? 14.037 -5.085 -0.203 1.00 84.31 83 ALA A N 1
ATOM 645 C CA . ALA A 1 83 ? 14.603 -5.120 1.141 1.00 84.31 83 ALA A CA 1
ATOM 646 C C . ALA A 1 83 ? 13.787 -6.022 2.078 1.00 84.31 83 ALA A C 1
ATOM 648 O O . ALA A 1 83 ? 14.378 -6.784 2.837 1.00 84.31 83 ALA A O 1
ATOM 649 N N . HIS A 1 84 ? 12.454 -5.978 1.989 1.00 82.31 84 HIS A N 1
ATOM 650 C CA . HIS A 1 84 ? 11.564 -6.893 2.711 1.00 82.31 84 HIS A CA 1
ATOM 651 C C . HIS A 1 84 ? 11.826 -8.349 2.339 1.00 82.31 84 HIS A C 1
ATOM 653 O O . HIS A 1 84 ? 12.181 -9.125 3.218 1.00 82.31 84 HIS A O 1
ATOM 659 N N . ALA A 1 85 ? 11.808 -8.672 1.043 1.00 84.62 85 ALA A N 1
ATOM 660 C CA . ALA A 1 85 ? 12.077 -10.025 0.554 1.00 84.62 85 ALA A CA 1
ATOM 661 C C . ALA A 1 85 ? 13.445 -10.568 1.005 1.00 84.62 85 ALA A C 1
ATOM 663 O O . ALA A 1 85 ? 13.614 -11.767 1.214 1.00 84.62 85 ALA A O 1
ATOM 664 N N . MET A 1 86 ? 14.444 -9.691 1.150 1.00 85.31 86 MET A N 1
ATOM 665 C CA . MET A 1 86 ? 15.750 -10.065 1.684 1.00 85.31 86 MET A CA 1
ATOM 666 C C . MET A 1 86 ? 15.703 -10.302 3.199 1.00 85.31 86 MET A C 1
ATOM 668 O O . MET A 1 86 ? 16.254 -11.294 3.659 1.00 85.31 86 MET A O 1
ATOM 672 N N . LEU A 1 87 ? 15.066 -9.425 3.980 1.00 79.56 87 LEU A N 1
ATOM 673 C CA . LEU A 1 87 ? 14.962 -9.579 5.438 1.00 79.56 87 LEU A CA 1
ATOM 674 C C . LEU A 1 87 ? 14.166 -10.826 5.835 1.00 79.56 87 LEU A C 1
ATOM 676 O O . LEU A 1 87 ? 14.563 -11.520 6.767 1.00 79.56 87 LEU A O 1
ATOM 680 N N . GLU A 1 88 ? 13.103 -11.141 5.099 1.00 79.06 88 GLU A N 1
ATOM 681 C CA . GLU A 1 88 ? 12.282 -12.340 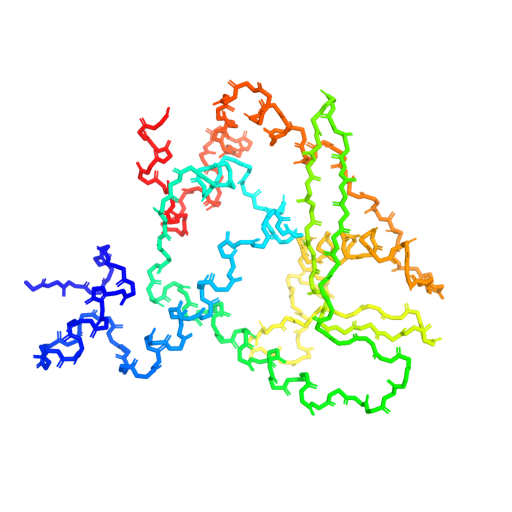5.296 1.00 79.06 88 GLU A CA 1
ATOM 682 C C . GLU A 1 88 ? 13.119 -13.628 5.197 1.00 79.06 88 GLU A C 1
ATOM 684 O O . GLU A 1 88 ? 12.963 -14.529 6.017 1.00 79.06 88 GLU A O 1
ATOM 689 N N . GLN A 1 89 ? 14.084 -13.695 4.270 1.00 83.69 89 GLN A N 1
ATOM 690 C CA . GLN A 1 89 ? 14.990 -14.850 4.130 1.00 83.69 89 GLN A CA 1
ATOM 691 C C . GLN A 1 89 ? 15.919 -15.056 5.332 1.00 83.69 89 GLN A C 1
ATOM 693 O O . GLN A 1 89 ? 16.442 -16.154 5.523 1.00 83.69 89 GLN A O 1
ATOM 698 N N . TYR A 1 90 ? 16.149 -14.007 6.122 1.00 82.75 90 TYR A N 1
ATOM 699 C CA . TYR A 1 90 ? 16.987 -14.042 7.319 1.00 82.75 90 TYR A CA 1
ATOM 700 C C . TYR A 1 90 ? 16.168 -13.999 8.612 1.00 82.75 90 TYR A C 1
ATOM 702 O O . TYR A 1 90 ? 16.750 -13.845 9.691 1.00 82.75 90 TYR A O 1
ATOM 710 N N . ALA A 1 91 ? 14.840 -14.141 8.530 1.00 74.19 91 ALA A N 1
ATOM 711 C CA . ALA A 1 91 ? 14.011 -14.297 9.713 1.00 74.19 91 ALA A CA 1
ATOM 712 C C . ALA A 1 91 ? 14.489 -15.534 10.503 1.00 74.19 91 ALA A C 1
ATOM 714 O O . ALA A 1 91 ? 14.697 -16.597 9.908 1.00 74.19 91 ALA A O 1
ATOM 715 N N . PRO A 1 92 ? 14.714 -15.420 11.827 1.00 73.19 92 PRO A N 1
ATOM 716 C CA . PRO A 1 92 ? 15.158 -16.553 12.624 1.00 73.19 92 PRO A CA 1
ATOM 717 C C . PRO A 1 92 ? 14.157 -17.710 12.503 1.00 73.19 92 PRO A C 1
ATOM 719 O O . PRO A 1 92 ? 12.955 -17.468 12.626 1.00 73.19 92 PRO A O 1
ATOM 722 N N . PRO A 1 93 ? 14.613 -18.958 12.299 1.00 70.06 93 PRO A N 1
ATOM 723 C CA . PRO A 1 93 ? 13.715 -20.101 12.311 1.00 70.06 93 PRO A CA 1
ATOM 724 C C . PRO A 1 93 ? 13.120 -20.237 13.715 1.00 70.06 93 PRO A C 1
ATOM 726 O O . PRO A 1 93 ? 13.835 -20.517 14.677 1.00 70.06 93 PRO A O 1
ATOM 729 N N . SER A 1 94 ? 11.820 -19.987 13.836 1.00 75.19 94 SER A N 1
ATOM 730 C CA . SER A 1 94 ? 11.077 -20.078 15.088 1.00 75.19 94 SER A CA 1
ATOM 731 C C . SE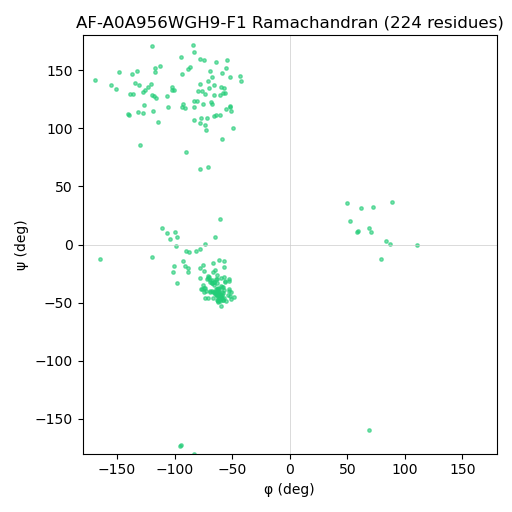R A 1 94 ? 9.630 -20.438 14.791 1.00 75.19 94 SER A C 1
ATOM 733 O O . SER A 1 94 ? 9.003 -19.808 13.942 1.00 75.19 94 SER A O 1
ATOM 735 N N . ASP A 1 95 ? 9.081 -21.399 15.532 1.00 75.31 95 ASP A N 1
ATOM 736 C CA . ASP A 1 95 ? 7.652 -21.734 15.474 1.00 75.31 95 ASP A CA 1
ATOM 737 C C . ASP A 1 95 ? 6.769 -20.593 16.020 1.00 75.31 95 ASP A C 1
ATOM 739 O O . ASP A 1 95 ? 5.565 -20.563 15.775 1.00 75.31 95 ASP A O 1
ATOM 743 N N . ALA A 1 96 ? 7.369 -19.640 16.743 1.00 71.88 96 ALA A N 1
ATOM 744 C CA . ALA A 1 96 ? 6.717 -18.428 17.234 1.00 71.88 96 ALA A CA 1
ATOM 745 C C . ALA A 1 96 ? 6.810 -17.244 16.250 1.00 71.88 96 ALA A C 1
ATOM 747 O O . ALA A 1 96 ? 6.226 -16.192 16.512 1.00 71.88 96 ALA A O 1
ATOM 748 N N . ALA A 1 97 ? 7.550 -17.384 15.142 1.00 75.56 97 ALA A N 1
ATOM 749 C CA . ALA A 1 97 ? 7.679 -16.340 14.133 1.00 75.56 97 ALA A CA 1
ATOM 750 C C . ALA A 1 97 ? 6.635 -16.516 13.023 1.00 75.56 97 ALA A C 1
ATOM 752 O O . ALA A 1 97 ? 6.619 -17.524 12.317 1.00 75.56 97 ALA A O 1
ATOM 753 N N . ILE A 1 98 ? 5.788 -15.506 12.827 1.00 77.25 98 ILE A N 1
ATOM 754 C CA . ILE A 1 98 ? 4.862 -15.434 11.696 1.00 77.25 98 ILE A CA 1
ATOM 755 C C . ILE A 1 98 ? 5.394 -14.396 10.710 1.00 77.25 98 ILE A C 1
ATOM 757 O O . ILE A 1 98 ? 5.513 -13.214 11.035 1.00 77.25 98 ILE A O 1
ATOM 761 N N . VAL A 1 99 ? 5.702 -14.851 9.498 1.00 76.94 99 VAL A N 1
ATOM 762 C CA . VAL A 1 99 ? 6.299 -14.047 8.425 1.00 76.94 99 VAL A CA 1
ATOM 763 C C . VAL A 1 99 ? 5.393 -14.122 7.196 1.00 76.94 99 VAL A C 1
ATOM 765 O O . VAL A 1 99 ? 4.888 -15.191 6.862 1.00 76.94 99 VAL A O 1
ATOM 768 N N . GLU A 1 100 ? 5.143 -12.979 6.552 1.00 66.94 100 GLU A N 1
ATOM 769 C CA . GLU A 1 100 ? 4.363 -12.843 5.307 1.00 66.94 100 GLU A CA 1
ATOM 770 C C . GLU A 1 100 ? 2.900 -13.330 5.305 1.00 66.94 100 GLU A C 1
ATOM 772 O O . GLU A 1 100 ? 2.255 -13.383 4.251 1.00 66.94 100 GLU A O 1
ATOM 777 N N . VAL A 1 101 ? 2.310 -13.628 6.459 1.00 77.88 101 VAL A N 1
ATOM 778 C CA . VAL A 1 101 ? 0.890 -13.990 6.501 1.00 77.88 101 VAL A CA 1
ATOM 779 C C . VAL A 1 101 ? 0.037 -12.755 6.203 1.00 77.88 101 VAL A C 1
ATOM 781 O O . VAL A 1 101 ? 0.277 -11.653 6.696 1.00 77.88 101 VAL A O 1
ATOM 784 N N . ARG A 1 102 ? -0.972 -12.921 5.343 1.00 84.19 102 ARG A N 1
ATOM 785 C CA . ARG A 1 102 ? -1.961 -11.876 5.081 1.00 84.19 102 ARG A CA 1
ATOM 786 C C . ARG A 1 102 ? -3.164 -12.082 5.986 1.00 84.19 102 ARG A C 1
ATOM 788 O O . ARG A 1 102 ? -3.886 -13.065 5.847 1.00 84.19 102 ARG A O 1
ATOM 795 N N . TRP A 1 103 ? -3.428 -11.103 6.837 1.00 85.00 103 TRP A N 1
ATOM 796 C CA . TRP A 1 103 ? -4.655 -11.031 7.617 1.00 85.00 103 TRP A CA 1
ATOM 797 C C . TRP A 1 103 ? -5.739 -10.291 6.851 1.00 85.00 103 TRP A C 1
ATOM 799 O O . TRP A 1 103 ? -5.468 -9.407 6.030 1.00 85.00 103 TRP A O 1
ATOM 809 N N . ARG A 1 104 ? -6.984 -10.658 7.145 1.00 86.25 104 ARG A N 1
ATOM 810 C CA . ARG A 1 104 ? -8.183 -10.018 6.622 1.00 86.25 104 ARG A CA 1
ATOM 811 C C . ARG A 1 104 ? -9.212 -9.903 7.737 1.00 86.25 104 ARG A C 1
ATOM 813 O O . ARG A 1 104 ? -9.528 -10.903 8.372 1.00 86.25 104 ARG A O 1
ATOM 820 N N . LYS A 1 105 ? -9.766 -8.709 7.924 1.00 86.69 105 LYS A N 1
ATOM 821 C CA . LYS A 1 105 ? -10.866 -8.442 8.859 1.00 86.69 105 LYS A CA 1
ATOM 822 C C . LYS A 1 105 ? -11.909 -7.586 8.153 1.00 86.69 105 LYS A C 1
ATOM 824 O O . LYS A 1 105 ? -11.561 -6.697 7.376 1.00 86.69 105 LYS A O 1
ATOM 829 N N . THR A 1 106 ? -13.180 -7.889 8.380 1.00 88.56 106 THR A N 1
ATOM 830 C CA . THR A 1 106 ? -14.298 -7.119 7.826 1.00 88.56 106 THR A CA 1
ATOM 831 C C . THR A 1 106 ? -14.843 -6.196 8.904 1.00 88.56 106 THR A C 1
ATOM 833 O O . THR A 1 106 ? -15.070 -6.635 10.030 1.00 88.56 106 THR A O 1
ATOM 836 N N . TYR A 1 107 ? -15.052 -4.931 8.551 1.00 88.44 107 TYR A N 1
ATOM 837 C CA . TYR A 1 107 ? -15.619 -3.906 9.420 1.00 88.44 107 TYR A CA 1
ATOM 838 C C . TYR A 1 107 ? -16.941 -3.448 8.824 1.00 88.44 107 TYR A C 1
ATOM 840 O O . TYR A 1 107 ? -16.976 -3.038 7.664 1.00 88.44 107 TYR A O 1
ATOM 848 N N . THR A 1 108 ? -18.008 -3.490 9.614 1.00 91.19 108 THR A N 1
ATOM 849 C CA . THR A 1 108 ? -19.310 -2.953 9.217 1.00 91.19 108 THR A CA 1
ATOM 850 C C . THR A 1 108 ? -19.399 -1.494 9.655 1.00 91.19 108 THR A C 1
ATOM 852 O O . THR A 1 108 ? -19.348 -1.195 10.848 1.00 91.19 108 THR A O 1
ATOM 855 N N . VAL A 1 109 ? -19.525 -0.577 8.698 1.00 91.94 109 VAL A N 1
ATOM 856 C CA . VAL A 1 109 ? -19.598 0.872 8.935 1.00 91.94 109 VAL A CA 1
ATOM 857 C C . VAL A 1 109 ? -20.840 1.413 8.257 1.00 91.94 109 VAL A C 1
ATOM 859 O O . VAL A 1 109 ? -20.992 1.259 7.051 1.00 91.94 109 VAL A O 1
ATOM 862 N N . ASP A 1 110 ? -21.745 2.011 9.033 1.00 92.69 110 ASP A N 1
ATOM 863 C CA . ASP A 1 110 ? -23.021 2.543 8.534 1.00 92.69 110 ASP A CA 1
ATOM 864 C C . ASP A 1 110 ? -23.802 1.515 7.668 1.00 92.69 110 ASP A C 1
ATOM 866 O O . ASP A 1 110 ? -24.457 1.858 6.689 1.00 92.69 110 ASP A O 1
ATOM 870 N N . GLY A 1 111 ? -23.715 0.224 8.030 1.00 91.25 111 GLY A N 1
ATOM 871 C CA . GLY A 1 111 ? -24.365 -0.892 7.324 1.00 91.25 111 GLY A CA 1
ATOM 872 C C . GLY A 1 111 ? -23.605 -1.442 6.109 1.00 91.25 111 GLY A C 1
ATOM 873 O O . GLY A 1 111 ? -24.112 -2.342 5.443 1.00 91.25 111 GLY A O 1
ATOM 874 N N . VAL A 1 112 ? -22.404 -0.933 5.823 1.00 91.75 112 VAL A N 1
ATOM 875 C CA . VAL A 1 112 ? -21.549 -1.373 4.713 1.00 91.75 112 VAL A CA 1
ATOM 876 C C . VAL A 1 112 ? -20.367 -2.178 5.233 1.00 91.75 112 VAL A C 1
ATOM 878 O O . VAL A 1 112 ? -19.603 -1.701 6.071 1.00 91.75 112 VAL A O 1
ATOM 881 N N . ASP A 1 113 ? -20.175 -3.372 4.682 1.00 91.31 113 ASP A N 1
ATOM 882 C CA . ASP A 1 113 ? -19.028 -4.217 4.998 1.00 91.31 113 ASP A CA 1
ATOM 883 C C . ASP A 1 113 ? -17.797 -3.820 4.181 1.00 91.31 113 ASP A C 1
ATOM 885 O O . ASP A 1 113 ? -17.798 -3.837 2.948 1.00 91.31 113 ASP A O 1
ATOM 889 N N . ILE A 1 114 ? -16.709 -3.506 4.881 1.00 89.12 114 ILE A N 1
ATOM 890 C CA . ILE A 1 114 ? -15.421 -3.148 4.291 1.00 89.12 114 ILE A CA 1
ATOM 891 C C . ILE A 1 114 ? -14.376 -4.159 4.749 1.00 89.12 114 ILE A C 1
ATOM 893 O O . ILE A 1 114 ? -14.038 -4.247 5.930 1.00 89.12 114 ILE A O 1
ATOM 897 N N . ALA A 1 115 ? -13.840 -4.922 3.797 1.00 89.62 115 ALA A N 1
ATOM 898 C CA . ALA A 1 115 ? -12.754 -5.857 4.052 1.00 89.62 115 ALA A CA 1
ATOM 899 C C . ALA A 1 115 ? -11.403 -5.137 4.020 1.00 89.62 115 ALA A C 1
ATOM 901 O O . ALA A 1 115 ? -10.990 -4.628 2.975 1.00 89.62 115 ALA A O 1
ATOM 902 N N . ILE A 1 116 ? -10.702 -5.161 5.151 1.00 88.88 116 ILE A N 1
ATOM 903 C CA . ILE A 1 116 ? -9.339 -4.657 5.281 1.00 88.88 116 ILE A CA 1
ATOM 904 C C . ILE A 1 116 ? -8.363 -5.822 5.291 1.00 88.88 116 ILE A C 1
ATOM 906 O O . ILE A 1 116 ? -8.590 -6.818 5.980 1.00 88.88 116 ILE A O 1
ATOM 910 N N . THR A 1 117 ? -7.265 -5.692 4.546 1.00 88.75 117 THR A N 1
ATOM 911 C CA . THR A 1 117 ? -6.164 -6.660 4.571 1.00 88.75 117 THR A CA 1
ATOM 912 C C . THR A 1 117 ? -4.859 -6.051 5.059 1.00 88.75 117 THR A C 1
ATOM 914 O O . THR A 1 117 ? -4.594 -4.866 4.879 1.00 88.75 117 THR A O 1
ATOM 917 N N . GLY A 1 118 ? -3.996 -6.861 5.655 1.00 87.62 118 GLY A N 1
ATOM 918 C CA . GLY A 1 118 ? -2.671 -6.434 6.095 1.00 87.62 118 GLY A CA 1
ATOM 919 C C . GLY A 1 118 ? -1.675 -7.576 6.008 1.00 87.62 118 GLY A C 1
ATOM 920 O O . GLY A 1 118 ? -2.058 -8.731 6.154 1.00 87.62 118 GLY A O 1
ATOM 921 N N . LYS A 1 119 ? -0.412 -7.244 5.745 1.00 86.88 119 LYS A N 1
ATOM 922 C CA . LYS A 1 119 ? 0.714 -8.180 5.785 1.00 86.88 119 LYS A CA 1
ATOM 923 C C . LYS A 1 119 ? 1.810 -7.523 6.637 1.00 86.88 119 LYS A C 1
ATOM 925 O O . LYS A 1 119 ? 2.590 -6.756 6.079 1.00 86.88 119 LYS A O 1
ATOM 930 N N . PRO A 1 120 ? 1.774 -7.679 7.973 1.00 84.88 120 PRO A N 1
ATOM 931 C CA . PRO A 1 120 ? 2.907 -7.364 8.839 1.00 84.88 120 PRO A CA 1
ATOM 932 C C . PRO A 1 120 ? 4.168 -8.066 8.330 1.00 84.88 120 PRO A C 1
ATOM 934 O O . PRO A 1 120 ? 4.077 -9.188 7.828 1.00 84.88 120 PRO A O 1
ATOM 937 N N . ASP A 1 121 ? 5.325 -7.420 8.461 1.00 83.62 121 ASP A N 1
ATOM 938 C CA . ASP A 1 121 ? 6.571 -7.992 7.942 1.00 83.62 121 ASP A CA 1
ATOM 939 C C . ASP A 1 121 ? 7.059 -9.139 8.839 1.00 83.62 121 ASP A C 1
ATOM 941 O O . ASP A 1 121 ? 7.554 -10.150 8.345 1.00 83.62 121 ASP A O 1
ATOM 945 N N . TYR A 1 122 ? 6.889 -9.006 10.160 1.00 82.56 122 TYR A N 1
ATOM 946 C CA . TYR A 1 122 ? 7.283 -10.028 11.127 1.00 82.56 122 TYR A CA 1
ATOM 947 C C . TYR A 1 122 ? 6.468 -9.925 12.422 1.00 82.56 122 TYR A C 1
ATOM 949 O O . TYR A 1 122 ? 6.274 -8.832 12.961 1.00 82.56 122 TYR A O 1
ATOM 957 N N . ILE A 1 123 ? 6.027 -11.066 12.949 1.00 82.19 123 ILE A N 1
ATOM 958 C CA . ILE A 1 123 ? 5.411 -11.190 14.274 1.00 82.19 123 ILE A CA 1
ATOM 959 C C . ILE A 1 123 ? 6.172 -12.253 15.060 1.00 82.19 123 ILE A C 1
ATOM 961 O O . ILE A 1 123 ? 6.398 -13.341 14.546 1.00 82.19 123 ILE A O 1
ATOM 965 N N . ASP A 1 124 ? 6.519 -11.958 16.307 1.00 80.12 124 ASP A N 1
ATOM 966 C CA . ASP A 1 124 ? 7.039 -12.922 17.278 1.00 80.12 124 ASP A CA 1
ATOM 967 C C . ASP A 1 124 ? 6.024 -13.059 18.409 1.00 80.12 124 ASP A C 1
ATOM 969 O O . ASP A 1 124 ? 5.849 -12.158 19.233 1.00 80.12 124 ASP A O 1
ATOM 973 N N . THR A 1 125 ? 5.311 -14.182 18.410 1.00 77.88 125 THR A N 1
ATOM 974 C CA . THR A 1 125 ? 4.207 -14.431 19.340 1.00 77.88 125 THR A CA 1
ATOM 975 C C . THR A 1 125 ? 4.680 -14.753 20.752 1.00 77.88 125 THR A C 1
ATOM 977 O O . THR A 1 125 ? 3.914 -14.580 21.692 1.00 77.88 125 THR A O 1
ATOM 980 N N . GLU A 1 126 ? 5.918 -15.225 20.920 1.00 78.38 126 GLU A N 1
ATOM 981 C CA . GLU A 1 126 ? 6.483 -15.518 22.243 1.00 78.38 126 GLU A CA 1
ATOM 982 C C . GLU A 1 126 ? 6.843 -14.219 22.965 1.00 78.38 126 GLU A C 1
ATOM 984 O O . GLU A 1 126 ? 6.576 -14.059 24.155 1.00 78.38 126 GLU A O 1
ATOM 989 N N . ARG A 1 127 ? 7.410 -13.262 22.225 1.00 73.00 127 ARG A N 1
ATOM 990 C CA . ARG A 1 127 ? 7.761 -11.936 22.745 1.00 73.00 127 ARG A CA 1
ATOM 991 C C . ARG A 1 127 ? 6.627 -10.925 22.655 1.00 73.00 127 ARG A C 1
ATOM 993 O O . ARG A 1 127 ? 6.816 -9.810 23.124 1.00 73.00 127 ARG A O 1
ATOM 1000 N N . GLY A 1 128 ? 5.506 -11.274 22.023 1.00 74.94 128 GLY A N 1
ATOM 1001 C CA . GLY A 1 128 ? 4.407 -10.347 21.747 1.00 74.94 128 GLY A CA 1
ATOM 1002 C C . GLY A 1 128 ? 4.814 -9.176 20.845 1.00 74.94 128 GLY A C 1
ATOM 1003 O O . GLY A 1 128 ? 4.289 -8.080 20.991 1.00 74.94 128 GLY A O 1
ATOM 1004 N N . LEU A 1 129 ? 5.761 -9.382 19.926 1.00 77.31 129 LEU A N 1
ATOM 1005 C CA . LEU A 1 129 ? 6.365 -8.326 19.113 1.00 77.31 129 LEU A CA 1
ATOM 1006 C C . LEU A 1 129 ? 5.782 -8.306 17.696 1.00 77.31 129 LEU A C 1
ATOM 1008 O O . LEU A 1 129 ? 5.745 -9.331 17.022 1.00 77.31 129 LEU A O 1
ATOM 1012 N N . LEU A 1 130 ? 5.421 -7.118 17.208 1.00 81.69 130 LEU A N 1
ATOM 1013 C CA . LEU A 1 130 ? 5.053 -6.873 15.813 1.00 81.69 130 LEU A CA 1
ATOM 1014 C C . LEU A 1 130 ? 6.036 -5.883 15.189 1.00 81.69 130 LEU A C 1
ATOM 1016 O O . LEU A 1 130 ? 6.255 -4.797 15.725 1.00 81.69 130 LEU A O 1
ATOM 1020 N N . LEU A 1 131 ? 6.615 -6.247 14.046 1.00 80.38 131 LEU A N 1
ATOM 1021 C CA . LEU A 1 131 ? 7.569 -5.424 13.310 1.00 80.38 131 LEU A CA 1
ATOM 1022 C C . LEU A 1 131 ? 7.065 -5.120 11.896 1.00 80.38 131 LEU A C 1
ATOM 1024 O O . LEU A 1 131 ? 6.570 -5.985 11.173 1.00 80.38 131 LEU A O 1
ATOM 1028 N N . ASP A 1 132 ? 7.258 -3.867 11.497 1.00 82.81 132 ASP A N 1
ATOM 1029 C CA . ASP A 1 132 ? 7.124 -3.381 10.126 1.00 82.81 132 ASP A CA 1
ATOM 1030 C C . ASP A 1 132 ? 8.431 -2.646 9.782 1.00 82.81 132 ASP A C 1
ATOM 1032 O O . ASP A 1 132 ? 8.812 -1.649 10.404 1.00 82.81 132 ASP A O 1
ATOM 1036 N N . TYR A 1 133 ? 9.185 -3.207 8.844 1.00 82.12 133 TYR A N 1
ATOM 1037 C CA . TYR A 1 133 ? 10.484 -2.708 8.432 1.00 82.12 133 TYR A CA 1
ATOM 1038 C C . TYR A 1 133 ? 10.307 -1.536 7.473 1.00 82.12 133 TYR A C 1
ATOM 1040 O O . TYR A 1 133 ? 9.590 -1.607 6.475 1.00 82.12 133 TYR A O 1
ATOM 1048 N N . LYS A 1 134 ? 11.036 -0.447 7.719 1.00 80.56 134 LYS A N 1
ATOM 1049 C CA . LYS A 1 134 ? 11.090 0.703 6.813 1.00 80.56 134 LYS A CA 1
ATOM 1050 C C . LYS A 1 134 ? 12.514 0.932 6.337 1.00 80.56 134 LYS A C 1
ATOM 1052 O O . LYS A 1 134 ? 13.434 1.076 7.137 1.00 80.56 134 LYS A O 1
ATOM 1057 N N . THR A 1 135 ? 12.692 1.042 5.025 1.00 74.38 135 THR A N 1
ATOM 1058 C CA . THR A 1 135 ? 13.977 1.430 4.442 1.00 74.38 135 THR A CA 1
ATOM 1059 C C . THR A 1 135 ? 14.156 2.943 4.517 1.00 74.38 135 THR A C 1
ATOM 1061 O O . THR A 1 135 ? 13.347 3.700 3.973 1.00 74.38 135 THR A O 1
ATOM 1064 N N . THR A 1 136 ? 15.242 3.392 5.135 1.00 69.62 136 THR A N 1
ATOM 1065 C CA . THR A 1 136 ? 15.697 4.787 5.124 1.00 69.62 136 THR A CA 1
ATOM 1066 C C . THR A 1 136 ? 17.091 4.880 4.510 1.00 69.62 136 THR A C 1
ATOM 1068 O O . THR A 1 136 ? 17.735 3.871 4.241 1.00 69.62 136 THR A O 1
ATOM 1071 N N . GLN A 1 137 ? 17.566 6.102 4.257 1.00 64.56 137 GLN A N 1
ATOM 1072 C CA . GLN A 1 137 ? 18.919 6.311 3.728 1.00 64.56 137 GLN A CA 1
ATOM 1073 C C . GLN A 1 137 ? 20.020 5.914 4.726 1.00 64.56 137 GLN A C 1
ATOM 1075 O O . GLN A 1 137 ? 21.120 5.596 4.295 1.00 64.56 137 GLN A O 1
ATOM 1080 N N . ASN A 1 138 ? 19.726 5.908 6.033 1.00 58.16 138 ASN A N 1
ATOM 1081 C CA . ASN A 1 138 ? 20.692 5.653 7.102 1.00 58.16 138 ASN A CA 1
ATOM 1082 C C . ASN A 1 138 ? 20.099 4.703 8.153 1.00 58.16 138 ASN A C 1
ATOM 1084 O O . ASN A 1 138 ? 19.020 4.974 8.683 1.00 58.16 138 ASN A O 1
ATOM 1088 N N . LEU A 1 139 ? 20.829 3.639 8.496 1.00 52.75 139 LEU A N 1
ATOM 1089 C CA . LEU A 1 139 ? 20.522 2.756 9.625 1.00 52.75 139 LEU A CA 1
ATOM 1090 C C . LEU A 1 139 ? 20.956 3.430 10.939 1.00 52.75 139 LEU A C 1
ATOM 1092 O O . LEU A 1 139 ? 22.013 4.052 10.991 1.00 52.75 139 LEU A O 1
ATOM 1096 N N . GLY A 1 140 ? 20.153 3.339 12.001 1.00 47.50 140 GLY A N 1
ATOM 1097 C CA . GLY A 1 140 ? 20.499 3.896 13.322 1.00 47.50 140 GLY A CA 1
ATOM 1098 C C . GLY A 1 140 ? 20.297 5.410 13.474 1.00 47.50 140 GLY A C 1
ATOM 1099 O O . GLY A 1 140 ? 20.226 5.908 14.594 1.00 47.50 140 GLY A O 1
ATOM 1100 N N . HIS A 1 141 ? 20.088 6.141 12.378 1.00 50.41 141 HIS A N 1
ATOM 1101 C CA . HIS A 1 141 ? 19.346 7.394 12.437 1.00 50.41 141 HIS A CA 1
ATOM 1102 C C . HIS A 1 141 ? 17.876 7.018 12.389 1.00 50.41 141 HIS A C 1
ATOM 1104 O O . HIS A 1 141 ? 17.391 6.566 11.351 1.00 50.41 141 HIS A O 1
ATOM 1110 N N . ALA A 1 142 ? 17.194 7.146 13.526 1.00 48.47 142 ALA A N 1
ATOM 1111 C CA . ALA A 1 142 ? 15.766 6.894 13.618 1.00 48.47 142 ALA A CA 1
ATOM 1112 C C . ALA A 1 142 ? 15.042 7.500 12.388 1.00 48.47 142 ALA A C 1
ATOM 1114 O O . ALA A 1 142 ? 15.423 8.584 11.924 1.00 48.47 142 ALA A O 1
ATOM 1115 N N . PRO A 1 143 ? 14.030 6.819 11.824 1.00 44.91 143 PRO A N 1
ATOM 1116 C CA . PRO A 1 143 ? 13.331 7.240 10.609 1.00 44.91 143 PRO A CA 1
ATOM 1117 C C . PRO A 1 143 ? 12.446 8.479 10.850 1.00 44.91 143 PRO A C 1
ATOM 1119 O O . PRO A 1 143 ? 11.223 8.384 10.853 1.00 44.91 143 PRO A O 1
ATOM 1122 N N . VAL A 1 144 ? 13.039 9.646 11.140 1.00 49.59 144 VAL A N 1
ATOM 1123 C CA . VAL A 1 144 ? 12.285 10.722 11.806 1.00 49.59 144 VAL A CA 1
ATOM 1124 C C . VAL A 1 144 ? 12.943 1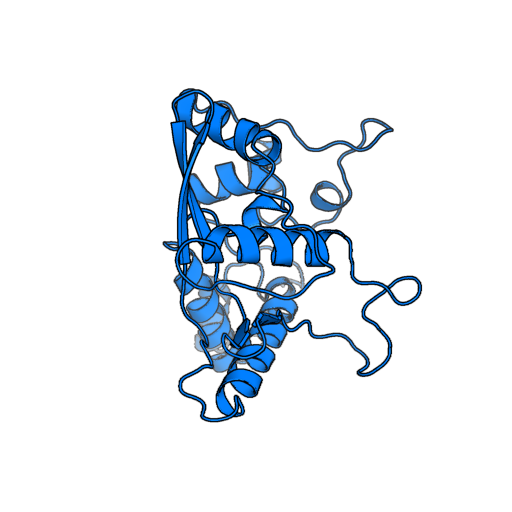2.074 11.867 1.00 49.59 144 VAL A C 1
ATOM 1126 O O . VAL A 1 144 ? 14.073 12.268 12.308 1.00 49.59 144 VAL A O 1
ATOM 1129 N N . LYS A 1 145 ? 12.058 13.039 11.690 1.00 45.47 145 LYS A N 1
ATOM 1130 C CA . LYS A 1 145 ? 12.035 14.277 12.451 1.00 45.47 145 LYS A CA 1
ATOM 1131 C C . LYS A 1 145 ? 12.134 13.965 13.970 1.00 45.47 145 LYS A C 1
ATOM 1133 O O . LYS A 1 145 ? 11.139 13.600 14.582 1.00 45.47 145 LYS A O 1
ATOM 1138 N N . HIS A 1 146 ? 13.318 14.094 14.575 1.00 55.25 146 HIS A N 1
ATOM 1139 C CA . HIS A 1 146 ? 13.538 14.041 16.039 1.00 55.25 146 HIS A CA 1
ATOM 1140 C C . HIS A 1 146 ? 13.428 12.681 16.771 1.00 55.25 146 HIS A C 1
ATOM 1142 O O . HIS A 1 146 ? 13.044 12.661 17.936 1.00 55.25 146 HIS A O 1
ATOM 1148 N N . GLY A 1 147 ? 13.777 11.542 16.166 1.00 58.03 147 GLY A N 1
ATOM 1149 C CA . GLY A 1 147 ? 13.929 10.295 16.949 1.00 58.03 147 GLY A CA 1
ATOM 1150 C C . GLY A 1 147 ? 12.672 9.427 17.172 1.00 58.03 147 GLY A C 1
ATOM 1151 O O . GLY A 1 147 ? 12.800 8.361 17.755 1.00 58.03 147 GLY A O 1
ATOM 1152 N N . LYS A 1 148 ? 11.495 9.811 16.649 1.00 63.22 148 LYS A N 1
ATOM 1153 C CA . LYS A 1 148 ? 10.242 9.012 16.685 1.00 63.22 148 LYS A CA 1
ATOM 1154 C C . LYS A 1 148 ? 9.979 8.151 15.420 1.00 63.22 148 LYS A C 1
ATOM 1156 O O . LYS A 1 148 ? 10.840 8.014 14.579 1.00 63.22 148 LYS A O 1
ATOM 1161 N N . PRO A 1 149 ? 8.853 7.480 15.225 1.00 69.44 149 PRO A N 1
ATOM 1162 C CA . PRO A 1 149 ? 8.432 7.105 13.865 1.00 69.44 149 PRO A CA 1
ATOM 1163 C C . PRO A 1 149 ? 7.671 8.248 13.170 1.00 69.44 149 PRO A C 1
ATOM 1165 O O . PRO A 1 149 ? 7.371 9.278 13.772 1.00 69.44 149 PRO A O 1
ATOM 1168 N N . LYS A 1 150 ? 7.380 8.122 11.867 1.00 74.38 150 LYS A N 1
ATOM 1169 C CA . LYS A 1 150 ? 6.361 8.988 11.247 1.00 74.38 150 LYS A CA 1
ATOM 1170 C C . LYS A 1 150 ? 4.998 8.550 11.785 1.00 74.38 150 LYS A C 1
ATOM 1172 O O . LYS A 1 150 ? 4.757 7.351 11.826 1.00 74.38 150 LYS A O 1
ATOM 1177 N N . GLU A 1 151 ? 4.098 9.490 12.060 1.00 79.25 151 GLU A N 1
ATOM 1178 C CA . GLU A 1 151 ? 2.733 9.210 12.551 1.00 79.25 151 GLU A CA 1
ATOM 1179 C C . GLU A 1 151 ? 2.021 8.127 11.723 1.00 79.25 151 GLU A C 1
ATOM 1181 O O . GLU A 1 151 ? 1.508 7.156 12.260 1.00 79.25 151 GLU A O 1
ATOM 1186 N N . MET A 1 152 ? 2.104 8.200 10.390 1.00 78.50 152 MET A N 1
ATOM 1187 C CA . MET A 1 152 ? 1.500 7.181 9.524 1.00 78.50 152 MET A CA 1
ATOM 1188 C C . MET A 1 152 ? 2.092 5.769 9.693 1.00 78.50 152 MET A C 1
ATOM 1190 O O . MET A 1 152 ? 1.424 4.794 9.381 1.00 78.50 152 MET A O 1
ATOM 1194 N N . HIS A 1 153 ? 3.348 5.634 10.129 1.00 79.56 153 HIS A N 1
ATOM 1195 C CA . HIS A 1 153 ? 3.939 4.322 10.408 1.00 79.56 153 HIS A CA 1
ATOM 1196 C C . HIS A 1 153 ? 3.410 3.761 11.733 1.00 79.56 153 HIS A C 1
ATOM 1198 O O . HIS A 1 153 ? 3.123 2.572 11.808 1.00 79.56 153 HIS A O 1
ATOM 1204 N N . GLU A 1 154 ? 3.233 4.615 12.745 1.00 80.25 154 GLU A N 1
ATOM 1205 C CA . GLU A 1 154 ? 2.612 4.232 14.022 1.00 80.25 154 GLU A CA 1
ATOM 1206 C C . GLU A 1 154 ? 1.170 3.770 13.787 1.00 80.25 154 GLU A C 1
ATOM 1208 O O . GLU A 1 154 ? 0.772 2.693 14.223 1.00 80.25 154 GLU A O 1
ATOM 1213 N N . GLU A 1 155 ? 0.406 4.527 12.996 1.00 82.12 155 GLU A N 1
ATOM 1214 C CA . GLU A 1 155 ? -0.959 4.147 12.630 1.00 82.12 155 GLU A CA 1
ATOM 1215 C C . GLU A 1 155 ? -1.018 2.836 11.838 1.00 82.12 155 GLU A C 1
ATOM 1217 O O . GLU A 1 155 ? -1.933 2.041 12.041 1.00 82.12 155 GLU A O 1
ATOM 1222 N N . GLN A 1 156 ? -0.048 2.580 10.955 1.00 84.69 156 GLN A N 1
ATOM 1223 C CA . GLN A 1 156 ? 0.021 1.323 10.207 1.00 84.69 156 GLN A CA 1
ATOM 1224 C C . GLN A 1 156 ? 0.215 0.122 11.142 1.00 84.69 156 GLN A C 1
ATOM 1226 O O . GLN A 1 156 ? -0.468 -0.888 10.977 1.00 84.69 156 GLN A O 1
ATOM 1231 N N . ILE A 1 157 ? 1.110 0.243 12.127 1.00 83.25 157 ILE A N 1
ATOM 1232 C CA . ILE A 1 157 ? 1.350 -0.792 13.142 1.00 83.25 157 ILE A CA 1
ATOM 1233 C C . ILE A 1 157 ? 0.089 -1.034 13.977 1.00 83.25 157 ILE A C 1
ATOM 1235 O O . ILE A 1 157 ? -0.268 -2.183 14.215 1.00 83.25 157 ILE A O 1
ATOM 1239 N N . ASN A 1 158 ? -0.641 0.020 14.341 1.00 82.25 158 ASN A N 1
ATOM 1240 C CA . ASN A 1 158 ? -1.896 -0.110 15.085 1.00 82.25 158 ASN A CA 1
ATOM 1241 C C . ASN A 1 158 ? -2.981 -0.846 14.295 1.00 82.25 158 ASN A C 1
ATOM 1243 O O . ASN A 1 158 ? -3.659 -1.720 14.834 1.00 82.25 158 ASN A O 1
ATOM 1247 N N . ILE A 1 159 ? -3.107 -0.550 12.997 1.00 85.50 159 ILE A N 1
ATOM 1248 C CA . ILE A 1 159 ? -4.001 -1.302 12.110 1.00 85.50 159 ILE A CA 1
ATOM 1249 C C . ILE A 1 159 ? -3.590 -2.778 12.084 1.00 85.50 159 ILE A C 1
ATOM 1251 O O . ILE A 1 159 ? -4.444 -3.654 12.173 1.00 85.50 159 ILE A O 1
ATOM 1255 N N . TYR A 1 160 ? -2.293 -3.072 11.977 1.00 87.06 160 TYR A N 1
ATOM 1256 C CA . TYR A 1 160 ? -1.810 -4.449 12.013 1.00 87.06 160 TYR A CA 1
ATOM 1257 C C . TYR A 1 160 ? -2.115 -5.151 13.334 1.00 87.06 160 TYR A C 1
ATOM 1259 O O . TYR A 1 160 ? -2.577 -6.288 13.293 1.00 87.06 160 TYR A O 1
ATOM 1267 N N . ALA A 1 161 ? -1.938 -4.482 14.472 1.00 81.69 161 ALA A N 1
ATOM 12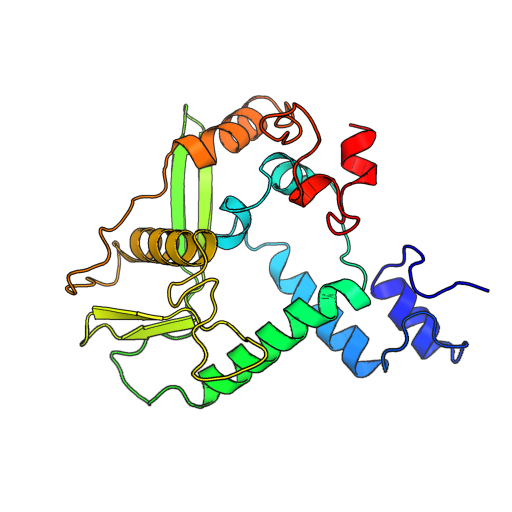68 C CA . ALA A 1 161 ? -2.310 -5.027 15.771 1.00 81.69 161 ALA A CA 1
ATOM 1269 C C . ALA A 1 161 ? -3.806 -5.390 15.822 1.00 81.69 161 ALA A C 1
ATOM 1271 O O . ALA A 1 161 ? -4.138 -6.522 16.155 1.00 81.69 161 ALA A O 1
ATOM 1272 N N . ASP A 1 162 ? -4.706 -4.501 15.382 1.00 83.50 162 ASP A N 1
ATOM 1273 C CA . ASP A 1 162 ? -6.155 -4.777 15.349 1.00 83.50 162 ASP A CA 1
ATOM 1274 C C . ASP A 1 162 ? -6.548 -5.896 14.359 1.00 83.50 162 ASP A C 1
ATOM 1276 O O . ASP A 1 162 ? -7.487 -6.663 14.605 1.00 83.50 162 ASP A O 1
ATOM 1280 N N . LEU A 1 163 ? -5.824 -6.030 13.242 1.00 84.00 163 LEU A N 1
ATOM 1281 C CA . LEU A 1 163 ? -5.984 -7.164 12.325 1.00 84.00 163 LEU A CA 1
ATOM 1282 C C . LEU A 1 163 ? -5.513 -8.486 12.956 1.00 84.00 163 LEU A C 1
ATOM 1284 O O . LEU A 1 163 ? -6.065 -9.539 12.629 1.00 84.00 163 LEU A O 1
ATOM 1288 N N . CYS A 1 164 ? -4.520 -8.433 13.849 1.00 78.12 164 CYS A N 1
ATOM 1289 C CA . CYS A 1 164 ? -3.915 -9.592 14.509 1.00 78.12 164 CYS A CA 1
ATOM 1290 C C . CYS A 1 164 ? -4.583 -9.977 15.842 1.00 78.12 164 CYS A C 1
ATOM 1292 O O . CYS A 1 164 ? -4.438 -11.126 16.252 1.00 78.12 164 CYS A O 1
ATOM 1294 N N . ASP A 1 165 ? -5.360 -9.094 16.482 1.00 69.62 165 ASP A N 1
ATOM 1295 C CA . ASP A 1 165 ? -6.040 -9.303 17.784 1.00 69.62 165 ASP A CA 1
ATOM 1296 C C . ASP A 1 165 ? -7.134 -10.408 17.767 1.00 69.62 165 ASP A C 1
ATOM 1298 O O . ASP A 1 165 ? -7.844 -10.653 18.736 1.00 69.62 165 ASP A O 1
ATOM 1302 N N . GLY A 1 166 ? -7.260 -11.136 16.652 1.00 54.53 166 GLY A N 1
ATOM 1303 C CA . GLY A 1 166 ? -8.002 -12.395 16.526 1.00 54.53 166 GLY A CA 1
ATOM 1304 C C . GLY A 1 166 ? -7.123 -13.636 16.299 1.00 54.53 166 GLY A C 1
ATOM 1305 O O . GLY A 1 166 ? -7.649 -14.665 15.882 1.00 54.53 166 GLY A O 1
ATOM 1306 N N . GLY A 1 167 ? -5.801 -13.553 16.508 1.00 47.28 167 GLY A N 1
ATOM 1307 C CA . GLY A 1 167 ? -4.857 -14.646 16.220 1.00 47.28 167 GLY A CA 1
ATOM 1308 C C . GLY A 1 167 ? -3.446 -14.544 16.826 1.00 47.28 167 GLY A C 1
ATOM 1309 O O . GLY A 1 167 ? -2.746 -15.550 16.843 1.00 47.28 167 GLY A O 1
ATOM 1310 N N . ALA A 1 168 ? -3.026 -13.396 17.366 1.00 47.00 168 ALA A N 1
ATOM 1311 C CA . ALA A 1 168 ? -1.792 -13.262 18.143 1.00 47.00 168 ALA A CA 1
ATOM 1312 C C . ALA A 1 168 ? -2.043 -12.318 19.328 1.00 47.00 168 ALA A C 1
ATOM 1314 O O . ALA A 1 168 ? -2.278 -11.129 19.131 1.00 47.00 168 ALA A O 1
ATOM 1315 N N . ARG A 1 169 ? -2.019 -12.839 20.564 1.00 43.19 169 ARG A N 1
ATOM 1316 C CA . ARG A 1 169 ? -2.046 -11.989 21.765 1.00 43.19 169 ARG A CA 1
ATOM 1317 C C . ARG A 1 169 ? -0.692 -11.301 21.885 1.00 43.19 169 ARG A C 1
ATOM 1319 O O . ARG A 1 169 ? 0.306 -11.954 22.174 1.00 43.19 169 ARG A O 1
ATOM 1326 N N . LEU A 1 170 ? -0.666 -9.999 21.632 1.00 49.59 170 LEU A N 1
ATOM 1327 C CA . LEU A 1 170 ? 0.516 -9.164 21.805 1.00 49.59 170 LEU A CA 1
ATOM 1328 C C . LEU A 1 170 ? 0.497 -8.607 23.233 1.00 49.59 170 LEU A C 1
ATOM 1330 O O . LEU A 1 170 ? 0.072 -7.480 23.472 1.00 49.59 170 LEU A O 1
ATOM 1334 N N . ASP A 1 171 ? 0.912 -9.424 24.202 1.00 43.97 171 ASP A N 1
ATOM 1335 C CA . ASP A 1 171 ? 1.101 -8.983 25.588 1.00 43.97 171 ASP A CA 1
ATOM 1336 C C . ASP A 1 171 ? 2.432 -8.209 25.704 1.00 43.97 171 ASP A C 1
ATOM 1338 O O . ASP A 1 171 ? 3.367 -8.633 26.380 1.00 43.97 171 ASP A O 1
ATOM 1342 N N . THR A 1 172 ? 2.539 -7.054 25.042 1.00 41.28 172 THR A N 1
ATOM 1343 C CA . THR A 1 172 ? 3.593 -6.070 25.336 1.00 41.28 172 THR A CA 1
ATOM 1344 C C . THR A 1 172 ? 2.993 -4.683 25.471 1.00 41.28 172 THR A C 1
ATOM 1346 O O . THR A 1 172 ? 2.470 -4.114 24.513 1.00 41.28 172 THR A O 1
ATOM 1349 N N . GLY A 1 173 ? 3.077 -4.142 26.686 1.00 39.88 173 GLY A N 1
ATOM 1350 C CA . GLY A 1 173 ? 2.750 -2.756 26.977 1.00 39.88 173 GLY A CA 1
ATOM 1351 C C . GLY A 1 173 ? 3.607 -1.785 26.162 1.00 39.88 173 GLY A C 1
ATOM 1352 O O . GLY A 1 173 ? 4.774 -2.050 25.892 1.00 39.88 173 GLY A O 1
ATOM 1353 N N . GLU A 1 17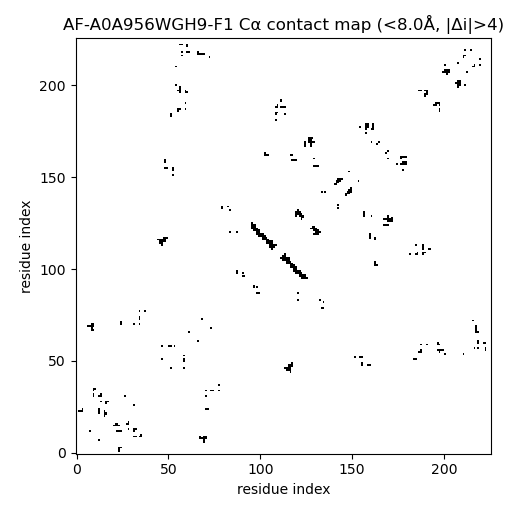4 ? 2.989 -0.650 25.839 1.00 32.88 174 GLU A N 1
ATOM 1354 C CA . GLU A 1 174 ? 3.522 0.504 25.097 1.00 32.88 174 GLU A CA 1
ATOM 1355 C C . GLU A 1 174 ? 3.394 0.503 23.568 1.00 32.88 174 GLU A C 1
ATOM 1357 O O . GLU A 1 174 ? 4.210 1.106 22.887 1.00 32.88 174 GLU A O 1
ATOM 1362 N N . ILE A 1 175 ? 2.292 -0.016 23.026 1.00 34.00 175 ILE A N 1
ATOM 1363 C CA . ILE A 1 175 ? 1.493 0.745 22.053 1.00 34.00 175 ILE A CA 1
ATOM 1364 C C . ILE A 1 175 ? 0.038 0.447 22.416 1.00 34.00 175 ILE A C 1
ATOM 1366 O O . ILE A 1 175 ? -0.390 -0.700 22.325 1.00 34.00 175 ILE A O 1
ATOM 1370 N N . GLU A 1 176 ? -0.712 1.436 22.916 1.00 30.80 176 GLU A N 1
ATOM 1371 C CA . GLU A 1 176 ? -2.163 1.278 23.059 1.00 30.80 176 GLU A CA 1
ATOM 1372 C C . GLU A 1 176 ? -2.685 0.821 21.699 1.00 30.80 176 GLU A C 1
ATOM 1374 O O . GLU A 1 176 ? -2.475 1.525 20.713 1.00 30.80 176 GLU A O 1
ATOM 1379 N N . ALA A 1 177 ? -3.290 -0.365 21.619 1.00 34.62 177 ALA A N 1
ATOM 1380 C CA . ALA A 1 177 ? -3.915 -0.841 20.398 1.00 34.62 177 ALA A CA 1
ATOM 1381 C C . ALA A 1 177 ? -5.002 0.169 20.004 1.00 34.62 177 ALA A C 1
ATOM 1383 O O . ALA A 1 177 ? -6.141 0.107 20.467 1.00 34.62 177 ALA A O 1
ATOM 1384 N N . ILE A 1 178 ? -4.638 1.161 19.190 1.00 40.69 178 ILE A N 1
ATOM 1385 C CA . ILE A 1 178 ? -5.597 2.092 18.623 1.00 40.69 178 ILE A CA 1
ATOM 1386 C C . ILE A 1 178 ? -6.336 1.265 17.580 1.00 40.69 178 ILE A C 1
ATOM 1388 O O . ILE A 1 178 ? -5.833 1.058 16.475 1.00 40.69 178 ILE A O 1
ATOM 1392 N N . GLN A 1 179 ? -7.513 0.760 17.955 1.00 52.00 179 GLN A N 1
ATOM 1393 C CA . GLN A 1 179 ? -8.467 0.151 17.030 1.00 52.00 179 GLN A CA 1
ATOM 1394 C C . GLN A 1 179 ? -8.558 1.010 15.766 1.00 52.00 179 GLN A C 1
ATOM 1396 O O . GLN A 1 179 ? -8.472 2.243 15.854 1.00 52.00 179 GLN A O 1
ATOM 1401 N N . ILE A 1 180 ? -8.739 0.390 14.590 1.00 56.53 180 ILE A N 1
ATOM 1402 C CA . ILE A 1 180 ? -8.990 1.168 13.373 1.00 56.53 180 ILE A CA 1
ATOM 1403 C C . ILE A 1 180 ? -10.130 2.139 13.677 1.00 56.53 180 ILE A C 1
ATOM 1405 O O . ILE A 1 180 ? -11.259 1.728 13.938 1.00 56.53 180 ILE A O 1
ATOM 1409 N N . LYS A 1 181 ? -9.820 3.438 13.650 1.00 66.75 181 LYS A N 1
ATOM 1410 C CA . LYS A 1 181 ? -10.815 4.488 13.849 1.00 66.75 181 LYS A CA 1
ATOM 1411 C C . LYS A 1 181 ? -11.855 4.338 12.747 1.00 66.75 181 LYS A C 1
ATOM 1413 O O . LYS A 1 181 ? -11.530 4.553 11.578 1.00 66.75 181 LYS A O 1
ATOM 1418 N N . VAL A 1 182 ? -13.078 3.944 13.103 1.00 66.50 182 VAL A N 1
ATOM 1419 C CA . VAL A 1 182 ? -14.199 3.726 12.169 1.00 66.50 182 VAL A CA 1
ATOM 1420 C C . VAL A 1 182 ? -14.413 4.954 11.275 1.00 66.50 182 VAL A C 1
ATOM 1422 O O . VAL A 1 182 ? -14.759 4.838 10.101 1.00 66.50 182 VAL A O 1
ATOM 1425 N N . GLU A 1 183 ? -14.094 6.141 11.787 1.00 78.31 183 GLU A N 1
ATOM 1426 C CA . GLU A 1 183 ? -14.104 7.414 11.071 1.00 78.31 183 GLU A CA 1
ATOM 1427 C C . GLU A 1 183 ? -13.226 7.406 9.810 1.00 78.31 183 GLU A C 1
ATOM 1429 O O . GLU A 1 183 ? -13.567 8.069 8.833 1.00 78.31 183 GLU A O 1
ATOM 1434 N N . ARG A 1 184 ? -12.125 6.640 9.789 1.00 81.50 184 ARG A N 1
ATOM 1435 C CA . ARG A 1 184 ? -11.255 6.491 8.606 1.00 81.50 184 ARG A CA 1
ATOM 1436 C C . ARG A 1 184 ? -11.915 5.689 7.492 1.00 81.50 184 ARG A C 1
ATOM 1438 O O . ARG A 1 184 ? -11.594 5.893 6.324 1.00 81.50 184 ARG A O 1
ATOM 1445 N N . LEU A 1 185 ? -12.820 4.782 7.848 1.00 85.25 185 LEU A N 1
ATOM 1446 C CA . LEU A 1 185 ? -13.532 3.927 6.904 1.00 85.25 185 LEU A CA 1
ATOM 1447 C C . LEU A 1 185 ? -14.819 4.577 6.393 1.00 85.25 185 LEU A C 1
ATOM 1449 O O . LEU A 1 185 ? -15.254 4.263 5.289 1.00 85.25 185 LEU A O 1
ATOM 1453 N N . ARG A 1 186 ? -15.399 5.517 7.148 1.00 89.38 186 ARG A N 1
ATOM 1454 C CA . ARG A 1 186 ? -16.673 6.169 6.818 1.00 89.38 186 ARG A CA 1
ATOM 1455 C C . ARG A 1 186 ? -16.732 6.762 5.397 1.00 89.38 186 ARG A C 1
ATOM 1457 O O . ARG A 1 186 ? -17.707 6.475 4.710 1.00 89.38 186 ARG A O 1
ATOM 1464 N N . PRO A 1 187 ? -15.712 7.481 4.879 1.00 90.69 187 PRO A N 1
ATOM 1465 C CA . PRO A 1 187 ? -15.761 7.977 3.501 1.00 90.69 187 PRO A CA 1
ATOM 1466 C C . PRO A 1 187 ? -15.800 6.859 2.448 1.00 90.69 187 PRO A C 1
ATOM 1468 O O . PRO A 1 187 ? -16.409 7.017 1.395 1.00 90.69 187 PRO A O 1
ATOM 1471 N N . LEU A 1 188 ? -15.148 5.721 2.716 1.00 89.38 188 LEU A N 1
ATOM 1472 C CA . LEU A 1 188 ? -15.221 4.548 1.841 1.00 89.38 188 LEU A CA 1
ATOM 1473 C C . LEU A 1 188 ? -16.574 3.846 1.965 1.00 89.38 188 LEU A C 1
ATOM 1475 O O . LEU A 1 188 ? -17.106 3.403 0.954 1.00 89.38 188 LEU A O 1
ATOM 1479 N N . ALA A 1 189 ? -17.141 3.783 3.171 1.00 91.12 189 ALA A N 1
ATOM 1480 C CA . ALA A 1 189 ? -18.471 3.227 3.404 1.00 91.12 189 ALA A CA 1
ATOM 1481 C C . ALA A 1 189 ? -19.536 4.012 2.632 1.00 91.12 189 ALA A C 1
ATOM 1483 O O . ALA A 1 189 ? -20.315 3.424 1.887 1.00 91.12 189 ALA A O 1
ATOM 1484 N N . GLU A 1 190 ? -19.509 5.342 2.728 1.00 92.81 190 GLU A N 1
ATOM 1485 C CA . GLU A 1 190 ? -20.401 6.229 1.978 1.00 92.81 190 GLU A CA 1
ATOM 1486 C C . GLU A 1 190 ? -20.243 6.042 0.465 1.00 92.81 190 GLU A C 1
ATOM 1488 O O . GLU A 1 190 ? -21.237 5.925 -0.257 1.00 92.81 190 GLU A O 1
ATOM 1493 N N . PHE A 1 191 ? -19.001 5.946 -0.017 1.00 93.06 191 PHE A N 1
ATOM 1494 C CA . PHE A 1 191 ? -18.724 5.657 -1.419 1.00 93.06 191 PHE A CA 1
ATOM 1495 C C . PHE A 1 191 ? -19.289 4.302 -1.857 1.00 93.06 191 PHE A C 1
ATOM 1497 O O . PHE A 1 191 ? -19.945 4.228 -2.888 1.00 93.06 191 PHE A O 1
ATOM 1504 N N . TYR A 1 192 ? -19.093 3.229 -1.094 1.00 91.25 192 TYR A N 1
ATOM 1505 C CA . TYR A 1 192 ? -19.636 1.918 -1.455 1.00 91.25 192 TYR A CA 1
ATOM 1506 C C . TYR A 1 192 ? -21.166 1.858 -1.355 1.00 91.25 192 TYR A C 1
ATOM 1508 O O . TYR A 1 192 ? -21.789 1.154 -2.145 1.00 91.25 192 TYR A O 1
ATOM 1516 N N . ALA A 1 193 ? -21.780 2.621 -0.447 1.00 93.44 193 ALA A N 1
ATOM 1517 C CA . ALA A 1 193 ? -23.234 2.717 -0.337 1.00 93.44 193 ALA A CA 1
ATOM 1518 C C . ALA A 1 193 ? -23.870 3.524 -1.479 1.00 93.44 193 ALA A C 1
ATOM 1520 O O . ALA A 1 193 ? -24.948 3.178 -1.956 1.00 93.44 193 ALA A O 1
ATOM 1521 N N . THR A 1 194 ? -23.234 4.622 -1.896 1.00 94.31 194 THR A N 1
ATOM 1522 C CA . THR A 1 194 ? -23.880 5.644 -2.745 1.00 94.31 194 THR A CA 1
ATOM 1523 C C . THR A 1 194 ? -23.209 5.851 -4.099 1.00 94.31 194 THR A C 1
ATOM 1525 O O . THR A 1 194 ? -23.751 6.547 -4.951 1.00 94.31 194 THR A O 1
ATOM 1528 N N . SER A 1 195 ? -22.020 5.282 -4.308 1.00 92.31 195 SER A N 1
ATOM 1529 C CA . SER A 1 195 ? -21.091 5.613 -5.402 1.00 92.31 195 SER A CA 1
ATOM 1530 C C . SER A 1 195 ? -20.640 7.082 -5.439 1.00 92.31 195 SER A C 1
ATOM 1532 O O . SER A 1 195 ? -19.995 7.504 -6.400 1.00 92.31 195 SER A O 1
ATOM 1534 N N . THR A 1 196 ? -20.922 7.866 -4.392 1.00 93.44 196 THR A N 1
ATOM 1535 C CA . THR A 1 196 ? -20.459 9.254 -4.272 1.00 93.44 196 THR A CA 1
ATOM 1536 C C . THR A 1 196 ? -18.984 9.265 -3.910 1.00 93.44 196 THR A C 1
ATOM 1538 O O . THR A 1 196 ? -18.576 8.712 -2.890 1.00 93.44 196 THR A O 1
ATOM 1541 N N . LEU A 1 197 ? -18.158 9.887 -4.751 1.00 92.81 197 LEU A N 1
ATOM 1542 C CA . LEU A 1 197 ? -16.725 9.938 -4.495 1.00 92.81 197 LEU A CA 1
ATOM 1543 C C . LEU A 1 197 ? -16.416 10.768 -3.239 1.00 92.81 197 LEU A C 1
ATOM 1545 O O . LEU A 1 197 ? -16.930 11.883 -3.113 1.00 92.81 197 LEU A O 1
ATOM 1549 N N . PRO A 1 198 ? -15.490 10.307 -2.375 1.00 92.31 198 PRO A N 1
ATOM 1550 C CA . PRO A 1 198 ? -15.029 11.101 -1.245 1.00 92.31 198 PRO A CA 1
ATOM 1551 C C . PRO A 1 198 ? -14.486 12.467 -1.698 1.00 92.31 198 PRO A C 1
ATOM 1553 O O . PRO A 1 198 ? -13.973 12.588 -2.824 1.00 92.31 198 PRO A O 1
ATOM 1556 N N . PRO A 1 199 ? -14.554 13.501 -0.843 1.00 89.44 199 PRO A N 1
ATOM 1557 C CA . PRO A 1 199 ? -14.094 14.836 -1.199 1.00 89.44 199 PRO A CA 1
ATOM 1558 C C . PRO A 1 199 ? -12.583 14.868 -1.461 1.00 89.44 199 PRO A C 1
ATOM 1560 O O . PRO A 1 199 ? -11.808 14.036 -0.977 1.00 89.44 199 PRO A O 1
ATOM 1563 N N . ILE A 1 200 ? -12.144 15.864 -2.233 1.00 88.31 200 ILE A N 1
ATOM 1564 C CA . ILE A 1 200 ? -10.718 16.144 -2.416 1.00 88.31 200 ILE A CA 1
ATOM 1565 C C . ILE A 1 200 ? -10.143 16.607 -1.076 1.00 88.31 200 ILE A C 1
ATOM 1567 O O . ILE A 1 200 ? -10.663 17.533 -0.460 1.00 88.31 200 ILE A O 1
ATOM 1571 N N . LEU A 1 201 ? -9.044 15.983 -0.646 1.00 84.31 201 LEU A N 1
ATOM 1572 C CA . LEU A 1 201 ? -8.365 16.378 0.584 1.00 84.31 201 LEU A CA 1
ATOM 1573 C C . LEU A 1 201 ? -7.745 17.766 0.428 1.00 84.31 201 LEU A C 1
ATOM 1575 O O . LEU A 1 201 ? -6.863 17.966 -0.417 1.00 84.31 201 LEU A O 1
ATOM 1579 N N . VAL A 1 202 ? -8.168 18.685 1.290 1.00 83.56 202 VAL A N 1
ATOM 1580 C CA . VAL A 1 202 ? -7.612 20.030 1.422 1.00 83.56 202 VAL A CA 1
ATOM 1581 C C . VAL A 1 202 ? -6.912 20.204 2.773 1.00 83.56 202 VAL A C 1
ATOM 1583 O O . VAL A 1 202 ? -7.196 19.469 3.714 1.00 83.56 202 VAL A O 1
ATOM 1586 N N . ASP A 1 203 ? -5.944 21.110 2.842 1.00 84.44 203 ASP A N 1
ATOM 1587 C CA . ASP A 1 203 ? -5.276 21.541 4.067 1.00 84.44 203 ASP A CA 1
ATOM 1588 C C . ASP A 1 203 ? -6.083 22.632 4.792 1.00 84.44 203 ASP A C 1
ATOM 1590 O O . ASP A 1 203 ? -7.133 23.072 4.319 1.00 84.44 203 ASP A O 1
ATOM 1594 N N . ASP A 1 204 ? -5.568 23.109 5.928 1.00 84.12 204 ASP A N 1
ATOM 1595 C CA . ASP A 1 204 ? -6.212 24.141 6.757 1.00 84.12 204 ASP A CA 1
ATOM 1596 C C . ASP A 1 204 ? -6.411 25.484 6.031 1.00 84.12 204 ASP A C 1
ATOM 1598 O O . ASP A 1 204 ? -7.142 26.355 6.498 1.00 84.12 204 ASP A O 1
ATOM 1602 N N . LYS A 1 205 ? -5.759 25.673 4.878 1.00 84.19 205 LYS A N 1
ATOM 1603 C CA . LYS A 1 205 ? -5.892 26.857 4.022 1.00 84.19 205 LYS A CA 1
ATOM 1604 C C . LYS A 1 205 ? -6.865 26.622 2.863 1.00 84.19 205 LYS A C 1
ATOM 1606 O O . LYS A 1 205 ? -6.963 27.470 1.976 1.00 84.19 205 LYS A O 1
ATOM 1611 N N . GLY A 1 206 ? -7.548 25.477 2.833 1.00 82.88 206 GLY A N 1
ATOM 1612 C CA . GLY A 1 206 ? -8.427 25.067 1.740 1.00 82.88 206 GLY A CA 1
ATOM 1613 C C . GLY A 1 206 ? -7.681 24.699 0.454 1.00 82.88 206 GLY A C 1
ATOM 1614 O O . GLY A 1 206 ? -8.308 24.537 -0.594 1.00 82.88 206 GLY A O 1
ATOM 1615 N N . GLN A 1 207 ? -6.351 24.571 0.492 1.00 81.56 207 GLN A N 1
ATOM 1616 C CA . GLN A 1 207 ? -5.554 24.156 -0.660 1.00 81.56 207 GLN A CA 1
ATOM 1617 C C . GLN A 1 207 ? -5.492 22.641 -0.718 1.00 81.56 207 GLN A C 1
ATOM 1619 O O . GLN A 1 207 ? -5.569 21.973 0.300 1.00 81.56 207 GLN A O 1
ATOM 1624 N N . ARG A 1 208 ? -5.316 22.056 -1.903 1.00 79.94 208 ARG A N 1
ATOM 1625 C CA . ARG A 1 208 ? -5.159 20.599 -2.005 1.00 79.94 208 ARG A CA 1
ATOM 1626 C C . ARG A 1 208 ? -3.989 20.136 -1.138 1.00 79.94 208 ARG A C 1
ATOM 1628 O O . ARG A 1 208 ? -2.892 20.673 -1.257 1.00 79.94 208 ARG A O 1
ATOM 1635 N N . SER A 1 209 ? -4.225 19.117 -0.314 1.00 79.56 209 SER A N 1
ATOM 1636 C CA . SER A 1 209 ? -3.207 18.562 0.582 1.00 79.56 209 SER A CA 1
ATOM 1637 C C . SER A 1 209 ? -1.947 18.157 -0.189 1.00 79.56 209 SER A C 1
ATOM 1639 O O . SER A 1 209 ? -2.007 17.866 -1.385 1.00 79.56 209 SER A O 1
ATOM 1641 N N . TRP A 1 210 ? -0.800 18.056 0.486 1.00 65.88 210 TRP A N 1
ATOM 1642 C CA . TRP A 1 210 ? 0.467 17.644 -0.139 1.00 65.88 210 TRP A CA 1
ATOM 1643 C C . TRP A 1 210 ? 0.362 16.310 -0.910 1.00 65.88 210 TRP A C 1
ATOM 1645 O O . TRP A 1 210 ? 0.998 16.155 -1.954 1.00 65.88 210 TRP A O 1
ATOM 1655 N N . LYS A 1 211 ? -0.501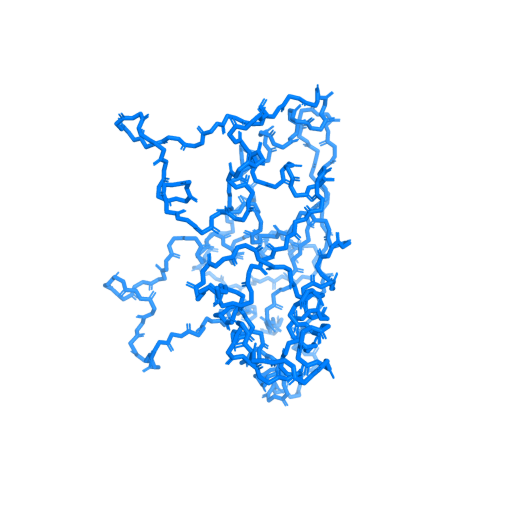 15.384 -0.457 1.00 71.00 211 LYS A N 1
ATOM 1656 C CA . LYS A 1 211 ? -0.805 14.110 -1.141 1.00 71.00 211 LYS A CA 1
ATOM 1657 C C . LYS A 1 211 ? -1.451 14.318 -2.517 1.00 71.00 211 LYS A C 1
ATOM 1659 O O . LYS A 1 211 ? -1.281 13.501 -3.418 1.00 71.00 211 LYS A O 1
ATOM 1664 N N . CYS A 1 212 ? -2.187 15.415 -2.683 1.00 72.94 212 CYS A N 1
ATOM 1665 C CA . CYS A 1 212 ? -2.854 15.809 -3.920 1.00 72.94 212 CYS A CA 1
ATOM 1666 C C . CYS A 1 212 ? -2.052 16.833 -4.742 1.00 72.94 212 CYS A C 1
ATOM 1668 O O . CYS A 1 212 ? -2.179 16.842 -5.966 1.00 72.94 212 CYS A O 1
ATOM 1670 N N . ALA A 1 213 ? -1.298 17.728 -4.095 1.00 61.69 213 ALA A N 1
ATOM 1671 C CA . ALA A 1 213 ? -0.661 18.899 -4.707 1.00 61.69 213 ALA A CA 1
ATOM 1672 C C . ALA A 1 213 ? 0.616 18.579 -5.488 1.00 61.69 213 ALA A C 1
ATOM 1674 O O . ALA A 1 213 ? 0.944 19.256 -6.461 1.00 61.69 213 ALA A O 1
ATOM 1675 N N . HIS A 1 214 ? 1.330 17.534 -5.093 1.00 59.12 214 HIS A N 1
ATOM 1676 C CA . HIS A 1 214 ? 2.509 17.082 -5.809 1.00 59.12 214 HIS A CA 1
ATOM 1677 C C . HIS A 1 214 ? 2.113 15.978 -6.808 1.00 59.12 214 HIS A C 1
ATOM 1679 O O . HIS A 1 214 ? 1.206 15.196 -6.530 1.00 59.12 214 HIS A O 1
ATOM 1685 N N . LYS A 1 215 ? 2.785 15.892 -7.966 1.00 58.16 215 LYS A N 1
ATOM 1686 C CA . LYS A 1 215 ? 2.513 14.955 -9.087 1.00 58.16 215 LYS A CA 1
ATOM 1687 C C . LYS A 1 215 ? 2.627 13.444 -8.743 1.00 58.16 215 LYS A C 1
ATOM 1689 O O . LYS A 1 215 ? 2.833 12.628 -9.630 1.00 58.16 215 LYS A O 1
ATOM 1694 N N . TRP A 1 216 ? 2.519 13.056 -7.473 1.00 68.00 216 TRP A N 1
ATOM 1695 C CA . TRP A 1 216 ? 2.663 11.684 -6.976 1.00 68.00 216 TRP A CA 1
ATOM 1696 C C . TRP A 1 216 ? 1.360 10.886 -6.976 1.00 68.00 216 TRP A C 1
ATOM 1698 O O . TRP A 1 216 ? 1.396 9.659 -6.917 1.00 68.00 216 TRP A O 1
ATOM 1708 N N . CYS A 1 217 ? 0.195 11.542 -7.014 1.00 79.75 217 CYS A N 1
ATOM 1709 C CA . CYS A 1 217 ? -1.061 10.809 -7.131 1.00 79.75 217 CYS A CA 1
ATOM 1710 C C . CYS A 1 217 ? -1.262 10.362 -8.584 1.00 79.75 217 CYS A C 1
ATOM 1712 O O . CYS A 1 217 ? -1.654 11.164 -9.430 1.00 79.75 217 CYS A O 1
ATOM 1714 N N . ALA A 1 218 ? -1.046 9.071 -8.854 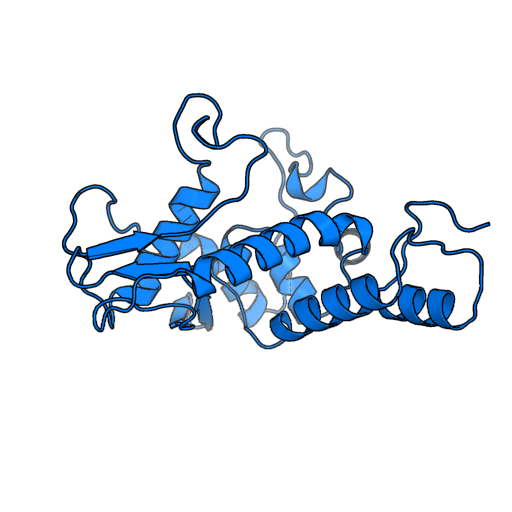1.00 78.25 218 ALA A N 1
ATOM 1715 C CA . ALA A 1 218 ? -1.239 8.465 -10.177 1.00 78.25 218 ALA A CA 1
ATOM 1716 C C . ALA A 1 218 ? -2.666 8.640 -10.739 1.00 78.25 218 ALA A C 1
ATOM 1718 O O . ALA A 1 218 ? -2.878 8.551 -11.941 1.00 78.25 218 ALA A O 1
ATOM 1719 N N . LEU A 1 219 ? -3.644 8.930 -9.876 1.00 83.38 219 LEU A N 1
ATOM 1720 C CA . LEU A 1 219 ? -5.044 9.147 -10.243 1.00 83.38 219 LEU A CA 1
ATOM 1721 C C . LEU A 1 219 ? -5.433 10.623 -10.330 1.00 83.38 219 LEU A C 1
ATOM 1723 O O . LEU A 1 219 ? -6.617 10.933 -10.415 1.00 83.38 219 LEU A O 1
ATOM 1727 N N . ARG A 1 220 ? -4.474 11.555 -10.297 1.00 83.44 220 ARG A N 1
ATOM 1728 C CA . ARG A 1 220 ? -4.769 12.993 -10.261 1.00 83.44 220 ARG A CA 1
ATOM 1729 C C . ARG A 1 220 ? -5.625 13.455 -11.443 1.00 83.44 220 ARG A C 1
ATOM 1731 O O . ARG A 1 220 ? -6.604 14.159 -11.231 1.00 83.44 220 ARG A O 1
ATOM 1738 N N . GLU A 1 221 ? -5.287 13.035 -12.658 1.00 81.75 221 GLU A N 1
ATOM 1739 C CA . GLU A 1 221 ? -6.028 13.425 -13.865 1.00 81.75 221 GLU A CA 1
ATOM 1740 C C . GLU A 1 221 ? -7.442 12.840 -13.912 1.00 81.75 221 GLU A C 1
ATOM 1742 O O . GLU A 1 221 ? -8.351 13.452 -14.465 1.00 81.75 221 GLU A O 1
ATOM 1747 N N . VAL A 1 222 ? -7.635 11.639 -13.365 1.00 86.06 222 VAL A N 1
ATOM 1748 C CA . VAL A 1 222 ? -8.965 11.026 -13.238 1.00 86.06 222 VAL A CA 1
ATOM 1749 C C . VAL A 1 222 ? -9.765 11.774 -12.172 1.00 86.06 222 VAL A C 1
ATOM 1751 O O . VAL A 1 222 ? -10.891 12.188 -12.412 1.00 86.06 222 VAL A O 1
ATOM 1754 N N . CYS A 1 223 ? -9.136 12.035 -11.028 1.00 87.69 223 CYS A N 1
ATOM 1755 C CA . CYS A 1 223 ? -9.709 12.745 -9.892 1.00 87.69 223 CYS A CA 1
ATOM 1756 C C . CYS A 1 223 ? -10.176 14.167 -10.237 1.00 87.69 223 CYS A C 1
ATOM 1758 O O . CYS A 1 223 ? -11.198 14.590 -9.708 1.00 87.69 223 CYS A O 1
ATOM 1760 N N . ASP A 1 224 ? -9.455 14.876 -11.112 1.00 85.19 224 ASP A N 1
ATOM 1761 C CA . ASP A 1 224 ? -9.794 16.237 -11.558 1.00 85.19 224 ASP A CA 1
ATOM 1762 C C . ASP A 1 224 ? -10.963 16.288 -12.552 1.00 85.19 224 ASP A C 1
ATOM 1764 O O . ASP A 1 224 ? -11.535 17.357 -12.752 1.00 85.19 224 ASP A O 1
ATOM 1768 N N . ARG A 1 225 ? -11.301 15.157 -13.183 1.00 85.69 225 ARG A N 1
ATOM 1769 C CA . ARG A 1 225 ? -12.391 15.042 -14.165 1.00 85.69 225 ARG A CA 1
ATOM 1770 C C . ARG A 1 225 ? -13.677 14.447 -13.590 1.00 85.69 225 ARG A C 1
ATOM 1772 O O . ARG A 1 225 ? -14.712 14.570 -14.238 1.00 85.69 225 ARG A O 1
ATOM 1779 N N . ALA A 1 226 ? -13.581 13.775 -12.446 1.00 83.38 226 ALA A N 1
ATOM 1780 C CA . ALA A 1 226 ? -14.682 13.100 -11.763 1.00 83.38 226 ALA A CA 1
ATOM 1781 C C . ALA A 1 226 ? -15.366 14.019 -10.749 1.00 83.38 226 ALA A C 1
ATOM 1783 O O . ALA A 1 226 ? -16.605 13.950 -10.643 1.00 83.38 226 ALA A O 1
#

pLDDT: mean 76.95, std 14.46, range [30.8, 94.31]

Radius of gyration: 19.4 Å; Cα contacts (8 Å, |Δi|>4): 271; chains: 1; bounding box: 45×49×56 Å

Secondary structure (DSSP, 8-state):
-PPTT----HHHHHHHHHTT---TT-S-HHHHHHHHHHHHTTTTS-EEHHHHTS-HHHHHHHHHS-----HHHHHHHHHHHHHHHHHHHTS---TTEEESPPEEEEEEETTEEEEEEE--SEEETTTTEEE-----SSSSS-SSGGGS--HHHHHHHHHHHHHHTTT-----SSS------HHHHHHHHHHHHH-PPPPPPB-TTSSBPHHHHSTT-TTHHHHTT-

Mean predicted aligned error: 9.01 Å

Solvent-accessible surface area (backbone atoms only — not comparable to full-atom values): 13803 Å² total; per-residue (Å²): 132,81,52,86,85,63,97,53,43,52,67,57,46,44,54,40,47,72,69,71,46,87,66,60,71,81,66,58,59,71,59,47,50,54,51,45,53,67,54,54,74,53,74,83,53,62,48,33,49,72,52,67,77,47,60,58,34,55,56,57,47,59,76,74,41,95,77,58,64,39,62,80,70,40,46,64,59,48,53,45,52,53,52,48,63,54,51,61,76,65,53,73,94,46,97,46,50,50,64,72,58,74,40,73,47,75,46,76,41,99,87,32,79,46,57,38,21,40,63,54,58,34,33,33,55,82,71,22,43,79,42,76,87,79,86,65,98,51,85,90,54,50,70,41,91,86,69,44,73,47,69,72,57,54,53,40,51,22,37,45,47,54,56,32,70,82,83,47,74,58,81,45,92,90,63,82,75,50,58,72,58,64,76,70,47,42,52,51,29,49,22,74,75,69,72,48,75,40,73,83,63,51,43,100,83,70,43,61,25,73,74,65,65,42,96,76,40,74,55,50,75,58,62,77,74,107

Foldseek 3Di:
DQAAPPDDALVRQLVCQVVVHDRRQPDHNVLSVLLVVVVVVVLPQFQELLNLLADQLLSLVSVVDDFHQRSVLSVVVVVFVVVLVVVLVVPPDDPQKDAQDKFWDWDQAPNDTGIYIYGFHIARQVQLDTDHDDDDPDDPPACDDPNDHDPSVLSSVLCVCLSCVVPGPSPDPDDDSPHPPSVSCHQVRCCVVPVDRRDQDADPVRHGPPSQPDPRSRCNVVSVVD

Nearest PDB structures (foldseek):
  4ic1-assembly1_K  TM=7.511E-01  e=1.976E-05  Saccharolobus solfataricus P2
  4ic1-assembly1_J  TM=6.676E-01  e=4.809E-05  Saccharolobus solfataricus P2
  4ic1-assembly1_D  TM=5.989E-01  e=7.284E-05  Saccharolobus solfataricus P2
  7l20-assembly1_5  TM=2.562E-01  e=1.149E+00  Homo sapiens
  7nsh-assembly1_Ba  TM=1.931E-01  e=2.205E+00  Sus scrofa